Protein AF-A0A3M1ZKM9-F1 (afdb_monomer_lite)

Sequence (216 aa):
MTTRWFYHHFEQQVVEPGYKTCAVCGLPTSQAVELKKILRKTFTDHEALRAPGSMHACPACEWYMGRQDLRRSGWWLTASEAREVSKAEWWPLLRQHILEPPVEDGYYLIKPLGLVGKHLALHAPLNMAGNPVRRVRFDVHTLDLDHRFLDLVMAAHRLREYHSWHEIQSGNYNPALVARWDDLGEFHALVTLVQPYLFTPFMTLAEFIWSKNHAT

Foldseek 3Di:
DQLQLQCCLVVVDHFDADDAAAQAPRGGGPDWDFPPVLDDPPQDPLVNGPHSPGRTHTPSLSVLSVCVVPQQAKWKDFSVDTDGADLQRPVVVLVCCLVPNAQTKIATFAEDPPDDNTRRRRSWDIDHGPDNFHFYRYPPDTDTDHVLLVLQLVLLVVVVVQAPLVCLLVVPGDVVSCVVDPDNVSVVVSSVSSVVCRPHVSSVVSCSSPPDDPPD

Radius of gyration: 20.16 Å; chains: 1; bounding box: 47×37×58 Å

Secondary structure (DSSP, 8-state):
-HHHHHHHHHH-------SEE-TTT--EESS-EEHHHHS-TT---GGG-SSTT--EE-HHHHHHHH-HHHHHS-EEEESS-EEE--GGGHHHHHHHHHHS--SS-EEEEE--TT----S-TT-SPPBPTT-S-EEEEETTEEEEE-HHHHHHHHHHHHHHTTS-HHHHHHT---HHHHTT-S-HHHHHHHHHHHGGGTTSHHHHHHHHHHS-----

Structure (mmCIF, N/CA/C/O backbone):
data_AF-A0A3M1ZKM9-F1
#
_entry.id   AF-A0A3M1ZKM9-F1
#
loop_
_atom_site.group_PDB
_atom_site.id
_atom_site.type_symbol
_atom_site.label_atom_id
_atom_site.label_alt_id
_atom_site.label_comp_id
_atom_site.label_asym_id
_atom_site.label_entity_id
_atom_site.label_seq_id
_atom_site.pdbx_PDB_ins_code
_atom_site.Cartn_x
_atom_site.Cartn_y
_atom_site.Cartn_z
_atom_site.occupancy
_atom_site.B_iso_or_equiv
_atom_site.auth_seq_id
_atom_site.auth_comp_id
_atom_site.auth_asym_id
_atom_site.auth_atom_id
_atom_site.pdbx_PDB_model_num
ATOM 1 N N . MET A 1 1 ? -11.628 -5.118 12.796 1.00 70.25 1 MET A N 1
ATOM 2 C CA . MET A 1 1 ? -10.647 -6.053 13.383 1.00 70.25 1 MET A CA 1
ATOM 3 C C . MET A 1 1 ? -9.330 -5.330 13.625 1.00 70.25 1 MET A C 1
ATOM 5 O O . MET A 1 1 ? -9.028 -5.079 14.779 1.00 70.25 1 MET A O 1
ATOM 9 N N . THR A 1 2 ? -8.671 -4.833 12.574 1.00 85.00 2 THR A N 1
ATOM 10 C CA . THR A 1 2 ? -7.418 -4.052 12.622 1.00 85.00 2 THR A CA 1
ATOM 11 C C . THR A 1 2 ? -7.413 -2.924 13.662 1.00 85.00 2 THR A C 1
ATOM 13 O O . THR A 1 2 ? -6.550 -2.887 14.527 1.00 85.00 2 THR A O 1
ATOM 16 N N . THR A 1 3 ? -8.427 -2.051 13.675 1.00 86.94 3 THR A N 1
ATOM 17 C CA . THR A 1 3 ? -8.498 -0.947 14.653 1.00 86.94 3 THR A CA 1
ATOM 18 C C . THR A 1 3 ? -8.598 -1.416 16.108 1.00 86.94 3 THR A C 1
ATOM 20 O O . THR A 1 3 ? -8.020 -0.793 16.987 1.00 86.94 3 THR A O 1
ATOM 23 N N . ARG A 1 4 ? -9.325 -2.513 16.375 1.00 89.56 4 ARG A N 1
ATOM 24 C CA . ARG A 1 4 ? -9.442 -3.075 17.733 1.00 89.56 4 ARG A CA 1
ATOM 25 C C . ARG A 1 4 ? -8.145 -3.736 18.180 1.00 89.56 4 ARG A C 1
ATOM 27 O O . ARG A 1 4 ? -7.816 -3.651 19.352 1.00 89.56 4 ARG A O 1
ATOM 34 N N . TRP A 1 5 ? -7.427 -4.352 17.247 1.00 90.50 5 TRP A N 1
ATOM 35 C CA . TRP A 1 5 ? -6.117 -4.931 17.507 1.00 90.50 5 TRP A CA 1
ATOM 36 C C . TRP A 1 5 ? -5.114 -3.851 17.923 1.00 90.50 5 TRP A C 1
ATOM 38 O O . TRP A 1 5 ? -4.533 -3.939 18.996 1.00 90.50 5 TRP A O 1
ATOM 48 N N . PHE A 1 6 ? -5.012 -2.759 17.159 1.00 88.00 6 PHE A N 1
ATOM 49 C CA . PHE A 1 6 ? -4.142 -1.641 17.538 1.00 88.00 6 PHE A CA 1
ATOM 50 C C . PHE A 1 6 ? -4.553 -0.976 18.844 1.00 88.00 6 PHE A C 1
ATOM 52 O O . PHE A 1 6 ? -3.699 -0.672 19.665 1.00 88.00 6 PHE A O 1
ATOM 59 N N . TYR A 1 7 ? -5.851 -0.784 19.064 1.00 90.62 7 TYR A N 1
ATOM 60 C CA . TYR A 1 7 ? -6.340 -0.259 20.334 1.00 90.62 7 TYR A CA 1
ATOM 61 C C . TYR A 1 7 ? -5.930 -1.145 21.517 1.00 90.62 7 TYR A C 1
ATOM 63 O O . TYR A 1 7 ? -5.471 -0.635 22.531 1.00 90.62 7 TYR A O 1
ATOM 71 N N . HIS A 1 8 ? -6.013 -2.468 21.369 1.00 91.06 8 HIS A N 1
ATOM 72 C CA . HIS A 1 8 ? -5.532 -3.390 22.391 1.00 91.06 8 HIS A CA 1
ATOM 73 C C . HIS A 1 8 ? -4.032 -3.249 22.650 1.00 91.06 8 HIS A C 1
ATOM 75 O O . HIS A 1 8 ? -3.631 -3.133 23.803 1.00 91.06 8 HIS A O 1
ATOM 81 N N . HIS A 1 9 ? -3.209 -3.204 21.604 1.00 88.88 9 HIS A N 1
ATOM 82 C CA . HIS A 1 9 ? -1.757 -3.154 21.775 1.00 88.88 9 HIS A CA 1
ATOM 83 C C . HIS A 1 9 ? -1.233 -1.790 22.249 1.00 88.88 9 HIS A C 1
ATOM 85 O O . HIS A 1 9 ? -0.304 -1.754 23.051 1.00 88.88 9 HIS A O 1
ATOM 91 N N . PHE A 1 10 ? -1.844 -0.679 21.829 1.00 87.31 10 PHE A N 1
ATOM 92 C CA . PHE A 1 10 ? -1.396 0.664 22.218 1.00 87.31 10 PHE A CA 1
ATOM 93 C C . PHE A 1 10 ? -2.039 1.194 23.502 1.00 87.31 10 PHE A C 1
ATOM 95 O O . PHE A 1 10 ? -1.392 1.949 24.219 1.00 87.31 10 PHE A O 1
ATOM 102 N N . GLU A 1 11 ? -3.283 0.813 23.807 1.00 90.38 11 GLU A N 1
ATOM 103 C CA . GLU A 1 11 ? -4.014 1.322 24.981 1.00 90.38 11 GLU A CA 1
ATOM 104 C C . GLU A 1 11 ? -4.219 0.259 26.068 1.00 90.38 11 GLU A C 1
ATOM 106 O O . GLU A 1 11 ? -4.788 0.564 27.115 1.00 90.38 11 GLU A O 1
ATOM 111 N N . GLN A 1 12 ? -3.800 -0.992 25.828 1.00 90.00 12 GLN A N 1
ATOM 112 C CA . GLN A 1 12 ? -4.012 -2.136 26.730 1.00 90.00 12 GLN A CA 1
ATOM 113 C C . GLN A 1 12 ? -5.493 -2.364 27.082 1.00 90.00 12 GLN A C 1
ATOM 115 O O . GLN A 1 12 ? -5.833 -2.869 28.150 1.00 90.00 12 GLN A O 1
ATOM 120 N N . GLN A 1 13 ? -6.395 -1.999 26.166 1.00 91.38 13 GLN A N 1
ATOM 121 C CA . GLN A 1 13 ? -7.843 -2.046 26.365 1.00 91.38 13 GLN A CA 1
ATOM 122 C C . GLN A 1 13 ? -8.528 -2.966 25.356 1.00 91.38 13 GLN A C 1
ATOM 124 O O . GLN A 1 13 ? -8.141 -3.063 24.193 1.00 91.38 13 GLN A O 1
ATOM 129 N N . VAL A 1 14 ? -9.594 -3.633 25.791 1.00 92.06 14 VAL A N 1
ATOM 130 C CA . VAL A 1 14 ? -10.389 -4.530 24.946 1.00 92.06 14 VAL A CA 1
ATOM 131 C C . VAL A 1 14 ? -11.771 -3.928 24.734 1.00 92.06 14 VAL A C 1
ATOM 133 O O . VAL A 1 14 ? -12.398 -3.402 25.650 1.00 92.06 14 VAL A O 1
ATOM 136 N N . VAL A 1 15 ? -12.255 -3.989 23.492 1.00 92.94 15 VAL A N 1
ATOM 137 C CA . VAL A 1 15 ? -13.640 -3.628 23.185 1.00 92.94 15 VAL A CA 1
ATOM 138 C C . VAL A 1 15 ? -14.510 -4.863 23.354 1.00 92.94 15 VAL A C 1
ATOM 140 O O . VAL A 1 15 ? -14.603 -5.686 22.437 1.00 92.94 15 VAL A O 1
ATOM 143 N N . GLU A 1 16 ? -15.167 -4.948 24.505 1.00 92.81 16 GLU A N 1
ATOM 144 C CA . GLU A 1 16 ? -16.096 -6.030 24.813 1.00 92.81 16 GLU A CA 1
ATOM 145 C C . GLU A 1 16 ? -17.292 -6.046 23.842 1.00 92.81 16 GLU A C 1
ATOM 147 O O . GLU A 1 16 ? -17.832 -4.985 23.489 1.00 92.81 16 GLU A O 1
ATOM 152 N N . PRO A 1 17 ? -17.733 -7.231 23.386 1.00 92.56 17 PRO A N 1
ATOM 153 C CA . PRO A 1 17 ? -18.923 -7.354 22.559 1.00 92.56 17 PRO A CA 1
ATOM 154 C C . PRO A 1 17 ? -20.177 -6.944 23.345 1.00 92.56 17 PRO A C 1
ATOM 156 O O . PRO A 1 17 ? -20.257 -7.075 24.562 1.00 92.56 17 PRO A O 1
ATOM 159 N N . GLY A 1 18 ? -21.184 -6.438 22.641 1.00 92.44 18 GLY A N 1
ATOM 160 C CA . GLY A 1 18 ? -22.457 -6.040 23.238 1.00 92.44 18 GLY A CA 1
ATOM 161 C C . GLY A 1 18 ? -23.530 -5.826 22.179 1.00 92.44 18 GLY A C 1
ATOM 162 O O . GLY A 1 18 ? -23.312 -6.116 21.008 1.00 92.44 18 GLY A O 1
ATOM 163 N N . TYR A 1 19 ? -24.689 -5.307 22.580 1.00 93.75 19 TYR A N 1
ATOM 164 C CA . TYR A 1 19 ? -25.870 -5.225 21.708 1.00 93.75 19 TYR A CA 1
ATOM 165 C C . TYR A 1 19 ? -25.803 -4.134 20.628 1.00 93.75 19 TYR A C 1
ATOM 167 O O . TYR A 1 19 ? -26.592 -4.147 19.686 1.00 93.75 19 TYR A O 1
ATOM 175 N N . LYS A 1 20 ? -24.888 -3.164 20.748 1.00 94.75 20 LYS A N 1
ATOM 176 C CA . LYS A 1 20 ? -24.730 -2.089 19.758 1.00 94.75 20 LYS A CA 1
ATOM 177 C C . LYS A 1 20 ? -23.733 -2.513 18.686 1.00 94.75 20 LYS A C 1
ATOM 179 O O . LYS A 1 20 ? -22.755 -3.187 18.982 1.00 94.75 20 LYS A O 1
ATOM 184 N N . THR A 1 21 ? -23.922 -2.050 17.454 1.00 95.44 21 THR A N 1
ATOM 185 C CA . THR A 1 21 ? -22.978 -2.296 16.349 1.00 95.44 21 THR A CA 1
ATOM 186 C C . THR A 1 21 ? -22.159 -1.041 16.071 1.00 95.44 21 THR A C 1
ATOM 188 O O . THR A 1 21 ? -22.720 0.045 15.977 1.00 95.44 21 THR A O 1
ATOM 191 N N . CYS A 1 22 ? -20.839 -1.147 15.928 1.00 93.50 22 CYS A N 1
ATOM 192 C CA . CYS A 1 22 ? -20.008 -0.013 15.519 1.00 93.50 22 CYS A CA 1
ATOM 193 C C . CYS A 1 22 ? -20.189 0.285 14.021 1.00 93.50 22 CYS A C 1
ATOM 195 O O . CYS A 1 22 ? -19.930 -0.587 13.199 1.00 93.50 22 CYS A O 1
ATOM 197 N N . ALA A 1 23 ? -20.543 1.516 13.656 1.00 91.81 23 ALA A N 1
ATOM 198 C CA . ALA A 1 23 ? -20.722 1.942 12.268 1.00 91.81 23 ALA A CA 1
ATOM 199 C C . ALA A 1 23 ? -19.434 1.838 11.439 1.00 91.81 23 ALA A C 1
ATOM 201 O O . ALA A 1 23 ? -19.465 1.470 10.268 1.00 91.81 23 ALA A O 1
ATOM 202 N N . VAL A 1 24 ? -18.286 2.122 12.063 1.00 88.75 24 VAL A N 1
ATOM 203 C CA . VAL A 1 24 ? -16.978 2.146 11.397 1.00 88.75 24 VAL A CA 1
ATOM 204 C C . VAL A 1 24 ? -16.466 0.732 11.125 1.00 88.75 24 VAL A C 1
ATOM 206 O O . VAL A 1 24 ? -16.246 0.358 9.977 1.00 88.75 24 VAL A O 1
ATOM 209 N N . CYS A 1 25 ? -16.285 -0.081 12.171 1.00 89.50 25 CYS A N 1
ATOM 210 C CA . CYS A 1 25 ? -15.697 -1.415 12.020 1.00 89.50 25 CYS A CA 1
ATOM 211 C C . CYS A 1 25 ? -16.717 -2.547 11.839 1.00 89.50 25 CYS A C 1
ATOM 213 O O . CYS A 1 25 ? -16.299 -3.675 11.578 1.00 89.50 25 CYS A O 1
ATOM 215 N N . GLY A 1 26 ? -18.017 -2.271 11.975 1.00 91.31 26 GLY A N 1
ATOM 216 C CA . GLY A 1 26 ? -19.102 -3.243 11.809 1.00 91.31 26 GLY A CA 1
ATOM 217 C C . GLY A 1 26 ? -19.239 -4.252 12.951 1.00 91.31 26 GLY A C 1
ATOM 218 O O . GLY A 1 26 ? -20.078 -5.139 12.877 1.00 91.31 26 GLY A O 1
ATOM 219 N N . LEU A 1 27 ? -18.414 -4.156 14.000 1.00 93.50 27 LEU A N 1
ATOM 220 C CA . LEU A 1 27 ? -18.370 -5.154 15.071 1.00 93.50 27 LEU A CA 1
ATOM 221 C C . LEU A 1 27 ? -19.277 -4.785 16.262 1.00 93.50 27 LEU A C 1
ATOM 223 O O . LEU A 1 27 ? -19.365 -3.596 16.602 1.00 93.50 27 LEU A O 1
ATOM 227 N N . PRO A 1 28 ? -19.869 -5.782 16.952 1.00 95.25 28 PRO A N 1
ATOM 228 C CA . PRO A 1 28 ? -20.635 -5.581 18.184 1.00 95.25 28 PRO A CA 1
ATOM 229 C C . PRO A 1 28 ? -19.798 -4.945 19.299 1.00 95.25 28 PRO A C 1
ATOM 231 O O . PRO A 1 28 ? -18.599 -5.215 19.413 1.00 95.25 28 PRO A O 1
ATOM 234 N N . THR A 1 29 ? -20.405 -4.091 20.118 1.00 95.12 29 THR A N 1
ATOM 235 C CA . THR A 1 29 ? -19.730 -3.331 21.178 1.00 95.12 29 THR A CA 1
ATOM 236 C C . THR A 1 29 ? -20.668 -3.074 22.359 1.00 95.12 29 THR A C 1
ATOM 238 O O . THR A 1 29 ? -21.835 -2.720 22.172 1.00 95.12 29 THR A O 1
ATOM 241 N N . SER A 1 30 ? -20.169 -3.255 23.581 1.00 93.25 30 SER A N 1
ATOM 242 C CA . SER A 1 30 ? -20.892 -2.934 24.821 1.00 93.25 30 SER A CA 1
ATOM 243 C C . SER A 1 30 ? -20.818 -1.443 25.151 1.00 93.25 30 SER A C 1
ATOM 245 O O . SER A 1 30 ? -21.797 -0.844 25.595 1.00 93.25 30 SER A O 1
ATOM 247 N N . GLN A 1 31 ? -19.680 -0.822 24.846 1.00 88.44 31 GLN A N 1
ATOM 248 C CA . GLN A 1 31 ? -19.440 0.607 25.001 1.00 88.44 31 GLN A CA 1
ATOM 249 C C . GLN A 1 31 ? -19.551 1.287 23.641 1.00 88.44 31 GLN A C 1
ATOM 251 O O . GLN A 1 31 ? -19.016 0.802 22.642 1.00 88.44 31 GLN A O 1
ATOM 256 N N . ALA A 1 32 ? -20.284 2.392 23.577 1.00 89.19 32 ALA A N 1
ATOM 257 C CA . ALA A 1 32 ? -20.495 3.098 22.329 1.00 89.19 32 ALA A CA 1
ATOM 258 C C . ALA A 1 32 ? -20.630 4.594 22.552 1.00 89.19 32 ALA A C 1
ATOM 260 O O . ALA A 1 32 ? -21.394 5.037 23.410 1.00 89.19 32 ALA A O 1
ATOM 261 N N . VAL A 1 33 ? -19.968 5.342 21.686 1.00 92.44 33 VAL A N 1
ATOM 262 C CA . VAL A 1 33 ? -20.128 6.783 21.543 1.00 92.44 33 VAL A CA 1
ATOM 263 C C . VAL A 1 33 ? -20.970 7.090 20.310 1.00 92.44 33 VAL A C 1
ATOM 265 O O . VAL A 1 33 ? -21.004 6.322 19.345 1.00 92.44 33 VAL A O 1
ATOM 268 N N . GLU A 1 34 ? -21.703 8.200 20.354 1.00 91.94 34 GLU A N 1
ATOM 269 C CA . GLU A 1 34 ? -22.540 8.623 19.231 1.00 91.94 34 GLU A CA 1
ATOM 270 C C . GLU A 1 34 ? -21.672 8.966 18.015 1.00 91.94 34 GLU A C 1
ATOM 272 O O . GLU A 1 34 ? -20.742 9.769 18.107 1.00 91.94 34 GLU A O 1
ATOM 277 N N . LEU A 1 35 ? -22.022 8.423 16.848 1.00 87.69 35 LEU A N 1
ATOM 278 C CA . LEU A 1 35 ? -21.232 8.564 15.624 1.00 87.69 35 LEU A CA 1
ATOM 279 C C . LEU A 1 35 ? -21.013 10.033 15.226 1.00 87.69 35 LEU A C 1
ATOM 281 O O . LEU A 1 35 ? -19.913 10.402 14.816 1.00 87.69 35 LEU A O 1
ATOM 285 N N . LYS A 1 36 ? -22.022 10.892 15.433 1.00 86.19 36 LYS A N 1
ATOM 286 C CA . LYS A 1 36 ? -21.962 12.343 15.165 1.00 86.19 36 LYS A CA 1
ATOM 287 C C . LYS A 1 36 ? -20.900 13.095 15.982 1.00 86.19 36 LYS A C 1
ATOM 289 O O . LYS A 1 36 ? -20.551 14.214 15.623 1.00 86.19 36 LYS A O 1
ATOM 294 N N . LYS A 1 37 ? -20.421 12.520 17.094 1.00 85.88 37 LYS A N 1
ATOM 295 C CA . LYS A 1 37 ? -19.346 13.104 17.917 1.00 85.88 37 LYS A CA 1
ATOM 296 C C . LYS A 1 37 ? -17.956 12.777 17.368 1.00 85.88 37 LYS A C 1
ATOM 298 O O . LYS A 1 37 ? -17.003 13.483 17.674 1.00 85.88 37 LYS A O 1
ATOM 303 N N . ILE A 1 38 ? -17.852 11.731 16.551 1.00 84.62 38 ILE A N 1
ATOM 304 C CA . ILE A 1 38 ? -16.587 11.203 16.032 1.00 84.62 38 ILE A CA 1
ATOM 305 C C . ILE A 1 38 ? -16.382 11.621 14.578 1.00 84.62 38 ILE A C 1
ATOM 307 O O . ILE A 1 38 ? -15.303 12.081 14.197 1.00 84.62 38 ILE A O 1
ATOM 311 N N . LEU A 1 39 ? -17.419 11.459 13.752 1.00 82.12 39 LEU A N 1
ATOM 312 C CA . LEU A 1 39 ? -17.390 11.877 12.358 1.00 82.12 39 LEU A CA 1
ATOM 313 C C . LEU A 1 39 ? -17.689 13.372 12.291 1.00 82.12 39 LEU A C 1
ATOM 315 O O . LEU A 1 39 ? -18.775 13.827 12.649 1.00 82.12 39 LEU A O 1
ATOM 319 N N . ARG A 1 40 ? -16.708 14.151 11.829 1.00 75.00 40 ARG A N 1
ATOM 320 C CA . ARG A 1 40 ? -16.903 15.580 11.560 1.00 75.00 40 ARG A CA 1
ATOM 321 C C . ARG A 1 40 ? -17.914 15.756 10.429 1.00 75.00 40 ARG A C 1
ATOM 323 O O . ARG A 1 40 ? -18.012 14.908 9.553 1.00 75.00 40 ARG A O 1
ATOM 330 N N . LYS A 1 41 ? -18.580 16.912 10.378 1.00 71.31 41 LYS A N 1
ATOM 331 C CA . LYS A 1 41 ? -19.509 17.267 9.284 1.00 71.31 41 LYS A CA 1
ATOM 332 C C . LYS A 1 41 ? -18.872 17.232 7.886 1.00 71.31 41 LYS A C 1
ATOM 334 O O . LYS A 1 41 ? -19.583 17.135 6.902 1.00 71.31 41 LYS A O 1
ATOM 339 N N . THR A 1 42 ? -17.546 17.334 7.809 1.00 68.25 42 THR A N 1
ATOM 340 C CA . THR A 1 42 ? -16.762 17.273 6.568 1.00 68.25 42 THR A CA 1
ATOM 341 C C . THR A 1 42 ? -16.367 15.850 6.171 1.00 68.25 42 THR A C 1
ATOM 343 O O . THR A 1 42 ? -15.613 15.679 5.222 1.00 68.25 42 THR A O 1
ATOM 346 N N . PHE A 1 43 ? -16.783 14.835 6.932 1.00 74.31 43 PHE A N 1
ATOM 347 C CA . PHE A 1 43 ? -16.560 13.443 6.575 1.00 74.31 43 PHE A CA 1
ATOM 348 C C . PHE A 1 43 ? -17.421 13.113 5.355 1.00 74.31 43 PHE A C 1
ATOM 350 O O . PHE A 1 43 ? -18.638 13.232 5.420 1.00 74.31 43 PHE A O 1
ATOM 357 N N . THR A 1 44 ? -16.792 12.729 4.249 1.00 68.31 44 THR A N 1
ATOM 358 C CA . THR A 1 44 ? -17.483 12.449 2.979 1.00 68.31 44 THR A CA 1
ATOM 359 C C . THR A 1 44 ? -17.490 10.968 2.610 1.00 68.31 44 THR A C 1
ATOM 361 O O . THR A 1 44 ? -18.267 10.555 1.758 1.00 68.31 44 THR A O 1
ATOM 364 N N . ASP A 1 45 ? -16.673 10.151 3.275 1.00 75.19 45 ASP A N 1
ATOM 365 C CA . ASP A 1 45 ? -16.459 8.737 2.943 1.00 75.19 45 ASP A CA 1
ATOM 366 C C . ASP A 1 45 ? -17.441 7.810 3.688 1.00 75.19 45 ASP A C 1
ATOM 368 O O . ASP A 1 45 ? -17.063 6.914 4.445 1.00 75.19 45 ASP A O 1
ATOM 372 N N . HIS A 1 46 ? -18.740 8.087 3.549 1.00 77.44 46 HIS A N 1
ATOM 373 C CA . HIS A 1 46 ? -19.801 7.320 4.215 1.00 77.44 46 HIS A CA 1
ATOM 374 C C . HIS A 1 46 ? -19.920 5.886 3.701 1.00 77.44 46 HIS A C 1
ATOM 376 O O . HIS A 1 46 ? -20.302 5.004 4.470 1.00 77.44 46 HIS A O 1
ATOM 382 N N . GLU A 1 47 ? -19.542 5.641 2.448 1.00 75.50 47 GLU A N 1
ATOM 383 C CA . GLU A 1 47 ? -19.560 4.311 1.834 1.00 75.50 47 GLU A CA 1
ATOM 384 C C . GLU A 1 47 ? -18.518 3.367 2.441 1.00 75.50 47 GLU A C 1
ATOM 386 O O . GLU A 1 47 ? -18.722 2.155 2.474 1.00 75.50 47 GLU A O 1
ATOM 391 N N . ALA A 1 48 ? -17.431 3.901 2.999 1.00 76.56 48 ALA A N 1
ATOM 392 C CA . ALA A 1 48 ? -16.439 3.087 3.683 1.00 76.56 48 ALA A CA 1
ATOM 393 C C . ALA A 1 48 ? -16.902 2.584 5.065 1.00 76.56 48 ALA A C 1
ATOM 395 O O . ALA A 1 48 ? -16.245 1.717 5.641 1.00 76.56 48 ALA A O 1
ATOM 396 N N . LEU A 1 49 ? -18.021 3.067 5.622 1.00 85.62 49 LEU A N 1
ATOM 397 C CA . LEU A 1 49 ? -18.553 2.552 6.888 1.00 85.62 49 LEU A CA 1
ATOM 398 C C . LEU A 1 49 ? -19.053 1.109 6.725 1.00 85.62 49 LEU A C 1
ATOM 400 O O . LEU A 1 49 ? -19.863 0.810 5.855 1.00 85.62 49 LEU A O 1
ATOM 404 N N . ARG A 1 50 ? -18.625 0.201 7.611 1.00 88.50 50 ARG A N 1
ATOM 405 C CA . ARG A 1 50 ? -19.030 -1.219 7.550 1.00 88.50 50 ARG A CA 1
ATOM 406 C C . ARG A 1 50 ? -20.458 -1.484 8.032 1.00 88.50 50 ARG A C 1
ATOM 408 O O . ARG A 1 50 ? -21.008 -2.537 7.731 1.00 88.50 50 ARG A O 1
ATOM 415 N N . ALA A 1 51 ? -21.043 -0.571 8.802 1.00 90.75 51 ALA A N 1
ATOM 416 C CA . ALA A 1 51 ? -22.436 -0.639 9.240 1.00 90.75 51 ALA A CA 1
ATOM 417 C C . ALA A 1 51 ? -23.071 0.763 9.179 1.00 90.75 51 ALA A C 1
ATOM 419 O O . ALA A 1 51 ? -23.294 1.383 10.222 1.00 90.75 51 ALA A O 1
ATOM 420 N N . PRO A 1 52 ? -23.353 1.288 7.971 1.00 87.56 52 PRO A N 1
ATOM 421 C CA . PRO A 1 52 ? -23.748 2.685 7.771 1.00 87.56 52 PRO A CA 1
ATOM 422 C C . PRO A 1 52 ? -25.074 3.060 8.453 1.00 87.56 52 PRO A C 1
ATOM 424 O O . PRO A 1 52 ? -25.276 4.221 8.789 1.00 87.56 52 PRO A O 1
ATOM 427 N N . GLY A 1 53 ? -25.956 2.089 8.720 1.00 89.25 53 GLY A N 1
ATOM 428 C CA . GLY A 1 53 ? -27.200 2.308 9.470 1.00 89.25 53 GLY A CA 1
ATOM 429 C C . GLY A 1 53 ? -27.025 2.441 10.989 1.00 89.25 53 GLY A C 1
ATOM 430 O O . GLY A 1 53 ? -27.990 2.735 11.691 1.00 89.25 53 GLY A O 1
ATOM 431 N N . SER A 1 54 ? -25.825 2.208 11.530 1.00 92.69 54 SER A N 1
ATOM 432 C CA . SER A 1 54 ? -25.579 2.368 12.962 1.00 92.69 54 SER A CA 1
ATOM 433 C C . SER A 1 54 ? -25.252 3.815 13.332 1.00 92.69 54 SER A C 1
ATOM 435 O O . SER A 1 54 ? -24.430 4.470 12.700 1.00 92.69 54 SER A O 1
ATOM 437 N N . MET A 1 55 ? -25.819 4.281 14.446 1.00 93.31 55 MET A N 1
ATOM 438 C CA . MET A 1 55 ? -25.563 5.610 15.020 1.00 93.31 55 MET A CA 1
ATOM 439 C C . MET A 1 55 ? -24.425 5.625 16.053 1.00 93.31 55 MET A C 1
ATOM 441 O O . MET A 1 55 ? -24.234 6.615 16.762 1.00 93.31 55 MET A O 1
ATOM 445 N N . HIS A 1 56 ? -23.673 4.531 16.166 1.00 94.31 56 HIS A N 1
ATOM 446 C CA . HIS A 1 56 ? -22.703 4.303 17.233 1.00 94.31 56 HIS A CA 1
ATOM 447 C C . HIS A 1 56 ? -21.321 3.963 16.678 1.00 94.31 56 HIS A C 1
ATOM 449 O O . HIS A 1 56 ? -21.220 3.288 15.658 1.00 94.31 56 HIS A O 1
ATOM 455 N N . ALA A 1 57 ? -20.253 4.318 17.389 1.00 92.69 57 ALA A N 1
ATOM 456 C CA . ALA A 1 57 ? -18.942 3.705 17.183 1.00 92.69 57 ALA A CA 1
ATOM 457 C C . ALA A 1 57 ? -18.373 3.156 18.494 1.00 92.69 57 ALA A C 1
ATOM 459 O O . ALA A 1 57 ? -18.705 3.629 19.578 1.00 92.69 57 ALA A O 1
ATOM 460 N N . CYS A 1 58 ? -17.526 2.135 18.384 1.00 94.56 58 CYS A N 1
ATOM 461 C CA . CYS A 1 58 ? -16.843 1.547 19.532 1.00 94.56 58 CYS A CA 1
ATOM 462 C C . CYS A 1 58 ? -15.606 2.368 19.952 1.00 94.56 58 CYS A C 1
ATOM 464 O O . CYS A 1 58 ? -15.028 3.027 19.079 1.00 94.56 58 CYS A O 1
ATOM 466 N N . PRO A 1 59 ? -15.119 2.227 21.202 1.00 94.44 59 PRO A N 1
ATOM 467 C CA . PRO A 1 59 ? -13.962 2.966 21.724 1.00 94.44 59 PRO A CA 1
ATOM 468 C C . PRO A 1 59 ? -12.709 2.881 20.843 1.00 94.44 59 PRO A C 1
ATOM 470 O O . PRO A 1 59 ? -12.088 3.893 20.547 1.00 94.44 59 PRO A O 1
ATOM 473 N N . ALA A 1 60 ? -12.396 1.704 20.290 1.00 92.38 60 ALA A N 1
ATOM 474 C CA . ALA A 1 60 ? -11.253 1.561 19.382 1.00 92.38 60 ALA A CA 1
ATOM 475 C C . ALA A 1 60 ? -11.360 2.439 18.119 1.00 92.38 60 ALA A C 1
ATOM 477 O O . ALA A 1 60 ? -10.377 3.010 17.651 1.00 92.38 60 ALA A O 1
ATOM 478 N N . CYS A 1 61 ? -12.561 2.548 17.544 1.00 89.94 61 CYS A N 1
ATOM 479 C CA . CYS A 1 61 ? -12.784 3.381 16.363 1.00 89.94 61 CYS A CA 1
ATOM 480 C C . CYS A 1 61 ? -12.817 4.867 16.720 1.00 89.94 61 CYS A C 1
ATOM 482 O O . CYS A 1 61 ? -12.361 5.675 15.920 1.00 89.94 61 CYS A O 1
ATOM 484 N N . GLU A 1 62 ? -13.311 5.223 17.904 1.00 90.88 62 GLU A N 1
ATOM 485 C CA . GLU A 1 62 ? -13.201 6.581 18.438 1.00 90.88 62 GLU A CA 1
ATOM 486 C C . GLU A 1 62 ? -11.737 6.993 18.623 1.00 90.88 62 GLU A C 1
ATOM 488 O O . GLU A 1 62 ? -11.323 8.008 18.066 1.00 90.88 62 GLU A O 1
ATOM 493 N N . TRP A 1 63 ? -10.944 6.169 19.317 1.00 89.38 63 TRP A N 1
ATOM 494 C CA . TRP A 1 63 ? -9.509 6.368 19.524 1.00 89.38 63 TRP A CA 1
ATOM 495 C C . TRP A 1 63 ? -8.793 6.628 18.199 1.00 89.38 63 TRP A C 1
ATOM 497 O O . TRP A 1 63 ? -8.152 7.663 18.015 1.00 89.38 63 TRP A O 1
ATOM 507 N N . TYR A 1 64 ? -9.000 5.748 17.219 1.00 86.12 64 TYR A N 1
ATOM 508 C CA . TYR A 1 64 ? -8.397 5.888 15.899 1.00 86.12 64 TYR A CA 1
ATOM 509 C C . TYR A 1 64 ? -8.821 7.184 15.187 1.00 86.12 64 TYR A C 1
ATOM 511 O O . TYR A 1 64 ? -7.995 7.897 14.615 1.00 86.12 64 TYR A O 1
ATOM 519 N N . MET A 1 65 ? -10.104 7.537 15.264 1.00 82.75 65 MET A N 1
ATOM 520 C CA . MET A 1 65 ? -10.628 8.780 14.696 1.00 82.75 65 MET A CA 1
ATOM 521 C C . MET A 1 65 ? -10.181 10.033 15.462 1.00 82.75 65 MET A C 1
ATOM 523 O O . MET A 1 65 ? -10.292 11.141 14.927 1.00 82.75 65 MET A O 1
ATOM 527 N N . GLY A 1 66 ? -9.633 9.882 16.668 1.00 82.06 66 GLY A N 1
ATOM 528 C CA . GLY A 1 66 ? -8.918 10.915 17.416 1.00 82.06 66 GLY A CA 1
ATOM 529 C C . GLY A 1 66 ? -7.475 11.114 16.937 1.00 82.06 66 GLY A C 1
ATOM 530 O O . GLY A 1 66 ? -7.027 12.257 16.824 1.00 82.06 66 GLY A O 1
ATOM 531 N N . ARG A 1 67 ? -6.779 10.042 16.536 1.00 80.44 67 ARG A N 1
ATOM 532 C CA . ARG A 1 67 ? -5.361 10.039 16.114 1.00 80.44 67 ARG A CA 1
ATOM 533 C C . ARG A 1 67 ? -5.132 10.759 14.780 1.00 80.44 67 ARG A C 1
ATOM 535 O O . ARG A 1 67 ? -5.279 10.207 13.690 1.00 80.44 67 ARG A O 1
ATOM 542 N N . GLN A 1 68 ? -4.885 12.070 14.833 1.00 75.19 68 GLN A N 1
ATOM 543 C CA . GLN A 1 68 ? -4.607 12.885 13.637 1.00 75.19 68 GLN A CA 1
ATOM 544 C C . GLN A 1 68 ? -3.244 12.575 13.010 1.00 75.19 68 GLN A C 1
ATOM 546 O O . GLN A 1 68 ? -3.116 12.658 11.792 1.00 75.19 68 GLN A O 1
ATOM 551 N N . ASP A 1 69 ? -2.274 12.189 13.828 1.00 75.44 69 ASP A N 1
ATOM 552 C CA . ASP A 1 69 ? -0.947 11.693 13.458 1.00 75.44 69 ASP A CA 1
ATOM 553 C C . ASP A 1 69 ? -1.037 10.489 12.505 1.00 75.44 69 ASP A C 1
ATOM 555 O O . ASP A 1 69 ? -0.589 10.565 11.357 1.00 75.44 69 ASP A O 1
ATOM 559 N N . LEU A 1 70 ? -1.766 9.438 12.903 1.00 72.94 70 LEU A N 1
ATOM 560 C CA . LEU A 1 70 ? -1.959 8.228 12.090 1.00 72.94 70 LEU A CA 1
ATOM 561 C C . LEU A 1 70 ? -2.676 8.503 10.762 1.00 72.94 70 LEU A C 1
ATOM 563 O O . LEU A 1 70 ? -2.575 7.740 9.806 1.00 72.94 70 LEU A O 1
ATOM 567 N N . ARG A 1 71 ? -3.420 9.609 10.689 1.00 70.06 71 ARG A N 1
ATOM 568 C CA . ARG A 1 71 ? -4.152 10.017 9.488 1.00 70.06 71 ARG A CA 1
ATOM 569 C C . ARG A 1 71 ? -3.344 10.906 8.563 1.00 70.06 71 ARG A C 1
ATOM 571 O O . ARG A 1 71 ? -3.808 11.137 7.448 1.00 70.06 71 ARG A O 1
ATOM 578 N N . ARG A 1 72 ? -2.214 11.474 8.989 1.00 69.94 72 ARG A N 1
ATOM 579 C CA . ARG A 1 72 ? -1.454 12.488 8.232 1.00 69.94 72 ARG A CA 1
ATOM 580 C C . ARG A 1 72 ? -0.219 11.936 7.532 1.00 69.94 72 ARG A C 1
ATOM 582 O O . ARG A 1 72 ? 0.096 12.464 6.468 1.00 69.94 72 ARG A O 1
ATOM 589 N N . SER A 1 73 ? 0.327 10.834 8.025 1.00 77.81 73 SER A N 1
ATOM 590 C CA . SER A 1 73 ? 1.548 10.221 7.499 1.00 77.81 73 SER A CA 1
ATOM 591 C C . SER A 1 73 ? 1.336 8.795 6.988 1.00 77.81 73 SER A C 1
ATOM 593 O O . SER A 1 73 ? 0.237 8.244 7.089 1.00 77.81 73 SER A O 1
ATOM 595 N N . GLY A 1 74 ? 2.378 8.227 6.381 1.00 87.06 74 GLY A N 1
ATOM 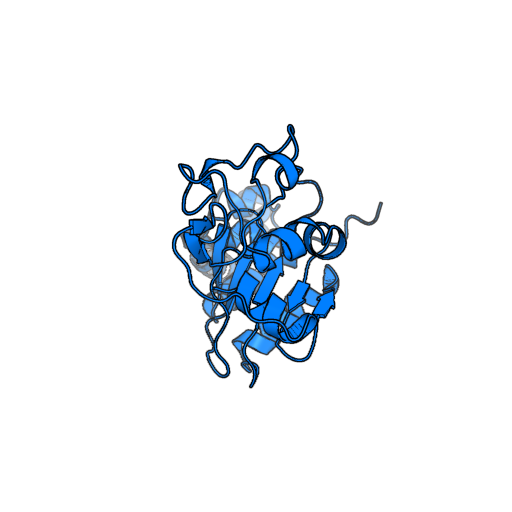596 C CA . GLY A 1 74 ? 2.455 6.804 6.075 1.00 87.06 74 GLY A CA 1
ATOM 597 C C . GLY A 1 74 ? 3.068 6.031 7.245 1.00 87.06 74 GLY A C 1
ATOM 598 O O . GLY A 1 74 ? 3.943 6.554 7.927 1.00 87.06 74 GLY A O 1
ATOM 599 N N . TRP A 1 75 ? 2.601 4.807 7.486 1.00 89.62 75 TRP A N 1
ATOM 600 C CA . TRP A 1 75 ? 2.947 4.037 8.679 1.00 89.62 75 TRP A CA 1
ATOM 601 C C . TRP A 1 75 ? 3.193 2.562 8.379 1.00 89.62 75 TRP A C 1
ATOM 603 O O . TRP A 1 75 ? 2.466 1.942 7.597 1.00 89.62 75 TRP A O 1
ATOM 613 N N . TRP A 1 76 ? 4.168 2.003 9.084 1.00 92.69 76 TRP A N 1
ATOM 614 C CA . TRP A 1 76 ? 4.264 0.585 9.391 1.00 92.69 76 TRP A CA 1
ATOM 615 C C . TRP A 1 76 ? 3.884 0.408 10.862 1.00 92.69 76 TRP A C 1
ATOM 617 O O . TRP A 1 76 ? 4.477 1.035 11.738 1.00 92.69 76 TRP A O 1
ATOM 627 N N . LEU A 1 77 ? 2.848 -0.383 11.125 1.00 91.06 77 LEU A N 1
ATOM 628 C CA . LEU A 1 77 ? 2.313 -0.576 12.470 1.00 91.06 77 LEU A CA 1
ATOM 629 C C . LEU A 1 77 ? 2.318 -2.061 12.826 1.00 91.06 77 LEU A C 1
ATOM 631 O O . LEU A 1 77 ? 1.814 -2.869 12.047 1.00 91.06 77 LEU A O 1
ATOM 635 N N . THR A 1 78 ? 2.800 -2.401 14.013 1.00 92.31 78 THR A N 1
ATOM 636 C CA . THR A 1 78 ? 2.813 -3.757 14.575 1.00 92.31 78 THR A CA 1
ATOM 637 C C . THR A 1 78 ? 2.307 -3.728 16.017 1.00 92.31 78 THR A C 1
ATOM 639 O O . THR A 1 78 ? 1.738 -2.729 16.464 1.00 92.31 78 THR A O 1
ATOM 642 N N . ALA A 1 79 ? 2.432 -4.844 16.737 1.00 87.00 79 ALA A N 1
ATOM 643 C CA . ALA A 1 79 ? 2.017 -4.931 18.135 1.00 87.00 79 ALA A CA 1
ATOM 644 C C . ALA A 1 79 ? 2.996 -4.179 19.041 1.00 87.00 79 ALA A C 1
ATOM 646 O O . ALA A 1 79 ? 2.617 -3.707 20.111 1.00 87.00 79 ALA A O 1
ATOM 647 N N . SER A 1 80 ? 4.256 -4.115 18.613 1.00 86.69 80 SER A N 1
ATOM 648 C CA . SER A 1 80 ? 5.383 -3.586 19.369 1.00 86.69 80 SER A CA 1
ATOM 649 C C . SER A 1 80 ? 5.792 -2.184 18.909 1.00 86.69 80 SER A C 1
ATOM 651 O O . SER A 1 80 ? 6.355 -1.426 19.697 1.00 86.69 80 SER A O 1
ATOM 653 N N . GLU A 1 81 ? 5.474 -1.810 17.666 1.00 86.56 81 GLU A N 1
ATOM 654 C CA . GLU A 1 81 ? 5.981 -0.591 17.044 1.00 86.56 81 GLU A CA 1
ATOM 655 C C . GLU A 1 81 ? 4.900 0.170 16.253 1.00 86.56 81 GLU A C 1
ATOM 657 O O . GLU A 1 81 ? 4.099 -0.402 15.514 1.00 86.56 81 GLU A O 1
ATOM 662 N N . ALA A 1 82 ? 4.911 1.501 16.361 1.00 88.25 82 ALA A N 1
ATOM 663 C CA . ALA A 1 82 ? 4.263 2.396 15.403 1.00 88.25 82 ALA A CA 1
ATOM 664 C C . ALA A 1 82 ? 5.331 3.268 14.743 1.00 88.25 82 ALA A C 1
ATOM 666 O O . ALA A 1 82 ? 5.747 4.278 15.313 1.00 88.25 82 ALA A O 1
ATOM 667 N N . ARG A 1 83 ? 5.765 2.886 13.540 1.00 91.12 83 ARG A N 1
ATOM 668 C CA . ARG A 1 83 ? 6.829 3.582 12.818 1.00 91.12 83 ARG A CA 1
ATOM 669 C C . ARG A 1 83 ? 6.261 4.393 11.666 1.00 91.12 83 ARG A C 1
ATOM 671 O O . ARG A 1 83 ? 5.652 3.847 10.744 1.00 91.12 83 ARG A O 1
ATOM 678 N N . GLU A 1 84 ? 6.477 5.702 11.708 1.00 90.69 84 GLU A N 1
ATOM 679 C CA . GLU A 1 84 ? 6.241 6.555 10.547 1.00 90.69 84 GLU A CA 1
ATOM 680 C C . GLU A 1 84 ? 7.268 6.203 9.466 1.00 90.69 84 GLU A C 1
ATOM 682 O O . GLU A 1 84 ? 8.459 6.090 9.750 1.00 90.69 84 GLU A O 1
ATOM 687 N N . VAL A 1 85 ? 6.807 5.994 8.234 1.00 91.00 85 VAL A N 1
ATOM 688 C CA . VAL A 1 85 ? 7.667 5.602 7.111 1.00 91.00 85 VAL A CA 1
ATOM 689 C C . VAL A 1 85 ? 7.746 6.767 6.141 1.00 91.00 85 VAL A C 1
ATOM 691 O O . VAL A 1 85 ? 6.743 7.165 5.530 1.00 91.00 85 VAL A O 1
ATOM 694 N N . SER A 1 86 ? 8.949 7.318 5.991 1.00 89.12 86 SER A N 1
ATOM 695 C CA . SER A 1 86 ? 9.186 8.403 5.049 1.00 89.12 86 SER A CA 1
ATOM 696 C C . SER A 1 86 ? 9.077 7.917 3.604 1.00 89.12 86 SER A C 1
ATOM 698 O O . SER A 1 86 ? 9.133 6.725 3.291 1.00 89.12 86 SER A O 1
ATOM 700 N N . LYS A 1 87 ? 8.943 8.869 2.679 1.00 86.88 87 LYS A N 1
ATOM 701 C CA . LYS A 1 87 ? 8.825 8.580 1.249 1.00 86.88 87 LYS A CA 1
ATOM 702 C C . LYS A 1 87 ? 9.949 7.674 0.726 1.00 86.88 87 LYS A C 1
ATOM 704 O O . LYS A 1 87 ? 9.665 6.724 0.002 1.00 86.88 87 LYS A O 1
ATOM 709 N N . ALA A 1 88 ? 11.192 7.968 1.107 1.00 89.19 88 ALA A N 1
ATOM 710 C CA . ALA A 1 88 ? 12.386 7.268 0.634 1.00 89.19 88 ALA A CA 1
ATOM 711 C C . ALA A 1 88 ? 12.522 5.843 1.200 1.00 89.19 88 ALA A C 1
ATOM 713 O O . ALA A 1 88 ? 13.214 5.012 0.617 1.00 89.19 88 ALA A O 1
ATOM 714 N N . GLU A 1 89 ? 11.852 5.544 2.313 1.00 93.00 89 GLU A N 1
ATOM 715 C CA . GLU A 1 89 ? 11.936 4.243 2.978 1.00 93.00 89 GLU A CA 1
ATOM 716 C C . GLU A 1 89 ? 10.951 3.212 2.417 1.00 93.00 89 GLU A C 1
ATOM 718 O O . GLU A 1 89 ? 11.138 2.017 2.635 1.00 93.00 89 GLU A O 1
ATOM 723 N N . TRP A 1 90 ? 9.923 3.633 1.671 1.00 93.06 90 TRP A N 1
ATOM 724 C CA . TRP A 1 90 ? 8.888 2.713 1.189 1.00 93.06 90 TRP A CA 1
ATOM 725 C C . TRP A 1 90 ? 9.431 1.604 0.293 1.00 93.06 90 TRP A C 1
ATOM 727 O O . TRP A 1 90 ? 9.063 0.445 0.484 1.00 93.06 90 TRP A O 1
ATOM 737 N N . TRP A 1 91 ? 10.307 1.938 -0.660 1.00 94.12 91 TRP A N 1
ATOM 738 C CA . TRP A 1 91 ? 10.906 0.936 -1.539 1.00 94.12 91 TRP A CA 1
ATOM 739 C C . TRP A 1 91 ? 11.742 -0.098 -0.777 1.00 94.12 91 TRP A C 1
ATOM 741 O O . TRP A 1 91 ? 11.401 -1.282 -0.853 1.00 94.12 91 TRP A O 1
ATOM 751 N N . PRO A 1 92 ? 12.802 0.292 -0.033 1.00 94.56 92 PRO A N 1
ATOM 752 C CA . PRO A 1 92 ? 13.629 -0.685 0.664 1.00 94.56 92 PRO A CA 1
ATOM 753 C C . PRO A 1 92 ? 12.818 -1.498 1.678 1.00 94.56 92 PRO A C 1
ATOM 755 O O . PRO A 1 92 ? 13.019 -2.706 1.759 1.00 94.56 92 PRO A O 1
ATOM 758 N N . LEU A 1 93 ? 11.851 -0.882 2.369 1.00 95.19 93 LEU A N 1
ATOM 759 C CA . LEU A 1 93 ? 11.008 -1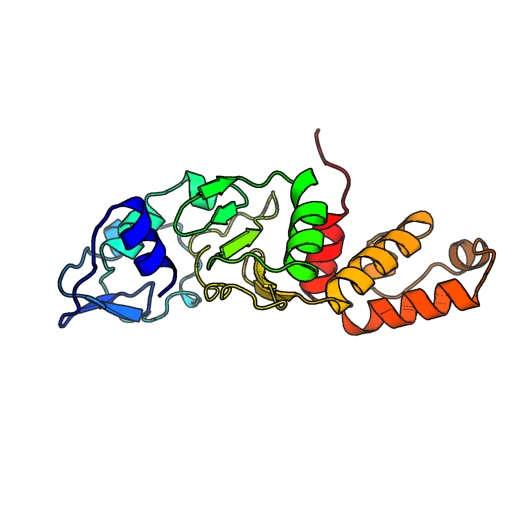.569 3.346 1.00 95.19 93 LEU A CA 1
ATOM 760 C C . LEU A 1 93 ? 10.100 -2.628 2.712 1.00 95.19 93 LEU A C 1
ATOM 762 O O . LEU A 1 93 ? 10.067 -3.766 3.174 1.00 95.19 93 LEU A O 1
ATOM 766 N N . LEU A 1 94 ? 9.346 -2.268 1.668 1.00 95.06 94 LEU A N 1
ATOM 767 C CA . LEU A 1 94 ? 8.446 -3.213 1.001 1.00 95.06 94 LEU A CA 1
ATOM 768 C C . LEU A 1 94 ? 9.234 -4.324 0.314 1.00 95.06 94 LEU A C 1
ATOM 770 O O . LEU A 1 94 ? 8.865 -5.488 0.439 1.00 95.06 94 LEU A O 1
ATOM 774 N N . ARG A 1 95 ? 10.342 -3.982 -0.355 1.00 95.81 95 ARG A N 1
ATOM 775 C CA . ARG A 1 95 ? 11.237 -4.967 -0.965 1.00 95.81 95 ARG A CA 1
ATOM 776 C C . ARG A 1 95 ? 11.751 -5.956 0.074 1.00 95.81 95 ARG A C 1
ATOM 778 O O . ARG A 1 95 ? 11.657 -7.157 -0.155 1.00 95.81 95 ARG A O 1
ATOM 785 N N . GLN A 1 96 ? 12.258 -5.465 1.205 1.00 96.31 96 GLN A N 1
ATOM 786 C CA . GLN A 1 96 ? 12.731 -6.321 2.288 1.00 96.31 96 GLN A CA 1
ATOM 787 C C . GLN A 1 96 ? 11.605 -7.218 2.798 1.00 96.31 96 GLN A C 1
ATOM 789 O O . GLN A 1 96 ? 11.764 -8.425 2.797 1.00 96.31 96 GLN A O 1
ATOM 794 N N . HIS A 1 97 ? 10.451 -6.664 3.166 1.00 96.06 97 HIS A N 1
ATOM 795 C CA . HIS A 1 97 ? 9.385 -7.444 3.802 1.00 96.06 97 HIS A CA 1
ATOM 796 C C . HIS A 1 97 ? 8.638 -8.391 2.846 1.00 96.06 97 HIS A C 1
ATOM 798 O O . HIS A 1 97 ? 7.969 -9.309 3.312 1.00 96.06 97 HIS A O 1
ATOM 804 N N . ILE A 1 98 ? 8.708 -8.182 1.527 1.00 95.75 98 ILE A N 1
ATOM 805 C CA . ILE A 1 98 ? 8.199 -9.147 0.537 1.00 95.75 98 ILE A CA 1
ATOM 806 C C . ILE A 1 98 ? 9.168 -10.331 0.391 1.00 95.75 98 ILE A C 1
ATOM 808 O O . ILE A 1 98 ? 8.721 -11.470 0.272 1.00 95.75 98 ILE A O 1
ATOM 812 N N . LEU A 1 99 ? 10.482 -10.074 0.400 1.00 96.31 99 LEU A N 1
ATOM 813 C CA . LEU A 1 99 ? 11.517 -11.108 0.256 1.00 96.31 99 LEU A CA 1
ATOM 814 C C . LEU A 1 99 ? 11.782 -11.866 1.567 1.00 96.31 99 LEU A C 1
ATOM 816 O O . LEU A 1 99 ? 12.005 -13.073 1.555 1.00 96.31 99 LEU A O 1
ATOM 820 N N . GLU A 1 100 ? 11.729 -11.154 2.686 1.00 96.88 100 GLU A N 1
ATOM 821 C CA . GLU A 1 100 ? 11.997 -11.617 4.046 1.00 96.88 100 GLU A CA 1
ATOM 822 C C . GLU A 1 100 ? 10.857 -11.141 4.961 1.00 96.88 100 GLU A C 1
ATOM 824 O O . GLU A 1 100 ? 10.929 -10.066 5.567 1.00 96.88 100 GLU A O 1
ATOM 829 N N . PRO A 1 101 ? 9.752 -11.900 5.034 1.00 95.31 101 PRO A N 1
ATOM 830 C CA . PRO A 1 101 ? 8.571 -11.466 5.765 1.00 95.31 101 PRO A CA 1
ATOM 831 C C . PRO A 1 101 ? 8.819 -11.276 7.265 1.00 95.31 101 PRO A C 1
ATOM 833 O O . PRO A 1 101 ? 9.427 -12.146 7.891 1.00 95.31 101 PRO A O 1
ATOM 836 N N . PRO A 1 102 ? 8.290 -10.196 7.877 1.00 94.44 102 PRO A N 1
ATOM 837 C CA . PRO A 1 102 ? 8.384 -9.987 9.317 1.00 94.44 102 PRO A CA 1
ATOM 838 C C . PRO A 1 102 ? 7.820 -11.158 10.119 1.00 94.44 102 PRO A C 1
ATOM 840 O O . PRO A 1 102 ? 6.821 -11.770 9.735 1.00 94.44 102 PRO A O 1
ATOM 843 N N . VAL A 1 103 ? 8.432 -11.424 11.272 1.00 94.81 103 VAL A N 1
ATOM 844 C CA . VAL A 1 103 ? 8.006 -12.471 12.219 1.00 94.81 103 VAL A CA 1
ATOM 845 C C . VAL A 1 103 ? 6.807 -12.069 13.077 1.00 94.81 103 VAL A C 1
ATOM 847 O O . VAL A 1 103 ? 6.277 -12.894 13.814 1.00 94.81 103 VAL A O 1
ATOM 850 N N . GLU A 1 104 ? 6.379 -10.813 12.988 1.00 93.00 104 GLU A N 1
ATOM 851 C CA . GLU A 1 104 ? 5.203 -10.297 13.677 1.00 93.00 104 GLU A C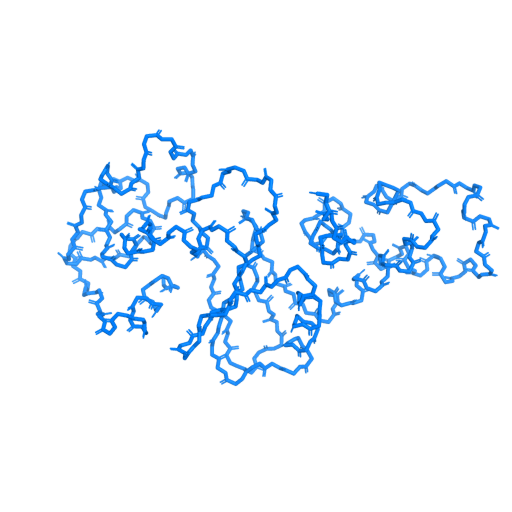A 1
ATOM 852 C C . GLU A 1 104 ? 4.137 -9.835 12.687 1.00 93.00 104 GLU A C 1
ATOM 854 O O . GLU A 1 104 ? 4.418 -9.505 11.528 1.00 93.00 104 GLU A O 1
ATOM 859 N N . ASP A 1 105 ? 2.896 -9.812 13.168 1.00 93.12 105 ASP A N 1
ATOM 860 C CA . ASP A 1 105 ? 1.791 -9.242 12.419 1.00 93.12 105 ASP A CA 1
ATOM 861 C C . ASP A 1 105 ? 1.981 -7.733 12.270 1.00 93.12 105 ASP A C 1
ATOM 863 O O . ASP A 1 105 ? 2.433 -7.041 13.188 1.00 93.12 105 ASP A O 1
ATOM 867 N N . GLY A 1 106 ? 1.560 -7.193 11.131 1.00 92.50 106 GLY A N 1
ATOM 868 C CA . GLY A 1 106 ? 1.636 -5.755 10.948 1.00 92.50 106 GLY A CA 1
ATOM 869 C C . GLY A 1 106 ? 0.776 -5.186 9.842 1.00 92.50 106 GLY A C 1
ATOM 870 O O . GLY A 1 106 ? -0.003 -5.863 9.171 1.00 92.50 106 GLY A O 1
ATOM 871 N N . TYR A 1 107 ? 0.874 -3.883 9.667 1.00 91.44 107 TYR A N 1
ATOM 872 C CA . TYR A 1 107 ? -0.020 -3.121 8.824 1.00 91.44 107 TYR A CA 1
ATOM 873 C C . TYR A 1 107 ? 0.720 -2.015 8.100 1.00 91.44 107 TYR A C 1
ATOM 875 O O . TYR A 1 107 ? 1.422 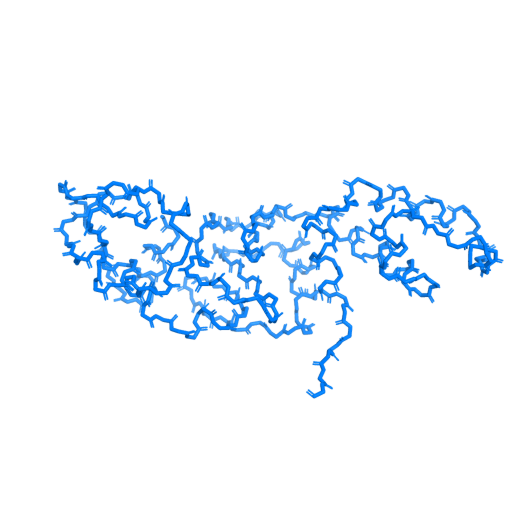-1.214 8.714 1.00 91.44 107 TYR A O 1
ATOM 883 N N . TYR A 1 108 ? 0.473 -1.926 6.799 1.00 92.12 108 TYR A N 1
ATOM 884 C CA . TYR A 1 108 ? 0.974 -0.841 5.979 1.00 92.12 108 TYR A CA 1
ATOM 885 C C . TYR A 1 108 ? -0.120 0.157 5.656 1.00 92.12 108 TYR A C 1
ATOM 887 O O . TYR A 1 108 ? -1.129 -0.178 5.027 1.00 92.12 108 TYR A O 1
ATOM 895 N N . LEU A 1 109 ? 0.145 1.405 6.017 1.00 89.31 109 LEU A N 1
ATOM 896 C CA . LEU A 1 109 ? -0.599 2.562 5.568 1.00 89.31 109 LEU A CA 1
ATOM 897 C C . LEU A 1 109 ? 0.293 3.425 4.682 1.00 89.31 109 LEU A C 1
ATOM 899 O O . LEU A 1 109 ? 1.179 4.111 5.180 1.00 89.31 109 LEU A O 1
ATOM 903 N N . ILE A 1 110 ? 0.022 3.458 3.384 1.00 88.56 110 ILE A N 1
ATOM 904 C CA . ILE A 1 110 ? 0.690 4.366 2.457 1.00 88.56 110 ILE A CA 1
ATOM 905 C C . ILE A 1 110 ? -0.271 5.493 2.112 1.00 88.56 110 ILE A C 1
ATOM 907 O O . ILE A 1 110 ? -1.307 5.305 1.467 1.00 88.56 110 ILE A O 1
ATOM 911 N N . LYS A 1 111 ? 0.092 6.692 2.558 1.00 80.12 111 LYS A N 1
ATOM 912 C CA . LYS A 1 111 ? -0.676 7.908 2.337 1.00 80.12 111 LYS A CA 1
ATOM 913 C C . LYS A 1 111 ? 0.051 8.796 1.320 1.00 80.12 111 LYS A C 1
ATOM 915 O O . LYS A 1 111 ? 0.960 9.522 1.719 1.00 80.12 111 LYS A O 1
ATOM 920 N N . PRO A 1 112 ? -0.353 8.815 0.039 1.00 74.50 112 PRO A N 1
ATOM 921 C CA . PRO A 1 112 ? 0.190 9.789 -0.896 1.00 74.50 112 PRO A CA 1
ATOM 922 C C . PRO A 1 112 ? -0.162 11.220 -0.452 1.00 74.50 112 PRO A C 1
ATOM 924 O O . PRO A 1 112 ? -1.269 11.486 0.044 1.00 74.50 112 PRO A O 1
ATOM 927 N N . LEU A 1 113 ? 0.814 12.128 -0.565 1.00 63.97 113 LEU A N 1
ATOM 928 C CA . LEU A 1 113 ? 0.652 13.561 -0.296 1.00 63.97 113 LEU A CA 1
ATOM 929 C C . LEU A 1 113 ? -0.398 14.145 -1.259 1.00 63.97 113 LEU A C 1
ATOM 931 O O . LEU A 1 113 ? -0.488 13.721 -2.405 1.00 63.97 113 LEU A O 1
ATOM 935 N N . GLY A 1 114 ? -1.213 15.094 -0.791 1.00 55.00 114 GLY A N 1
ATOM 936 C CA . GLY A 1 114 ? -2.162 15.833 -1.641 1.00 55.00 114 GLY A CA 1
ATOM 937 C C . GLY A 1 114 ? -3.608 15.318 -1.693 1.00 55.00 114 GLY A C 1
ATOM 938 O O . GLY A 1 114 ? -4.490 16.085 -2.060 1.00 55.00 114 GLY A O 1
ATOM 939 N N . LEU A 1 115 ? -3.908 14.086 -1.258 1.00 54.56 115 LEU A N 1
ATOM 940 C CA . LEU A 1 115 ? -5.303 13.607 -1.208 1.00 54.56 115 LEU A CA 1
ATOM 941 C C . LEU A 1 115 ? -5.997 13.964 0.121 1.00 54.56 115 LEU A C 1
ATOM 943 O O . LEU A 1 115 ? -5.523 13.586 1.202 1.00 54.56 115 LEU A O 1
ATOM 947 N N . VAL A 1 116 ? -7.107 14.706 -0.003 1.00 48.97 116 VAL A N 1
ATOM 948 C CA . VAL A 1 116 ? -7.882 15.398 1.053 1.00 48.97 116 VAL A CA 1
ATOM 949 C C . VAL A 1 116 ? -8.932 14.498 1.732 1.00 48.97 116 VAL A C 1
ATOM 951 O O . VAL A 1 116 ? -9.338 14.773 2.860 1.00 48.97 116 VAL A O 1
ATOM 954 N N . GLY A 1 117 ? -9.345 13.391 1.113 1.00 54.03 117 GLY A N 1
ATOM 955 C CA . GLY A 1 117 ? -10.371 12.496 1.667 1.00 54.03 117 GLY A CA 1
ATOM 956 C C . GLY A 1 117 ? -9.773 11.417 2.564 1.00 54.03 117 GLY A C 1
ATOM 957 O O . GLY A 1 117 ? -9.386 10.369 2.067 1.00 54.03 117 GLY A O 1
ATOM 958 N N . LYS A 1 118 ? -9.608 11.658 3.874 1.00 56.00 118 LYS A N 1
ATOM 959 C CA . LYS A 1 118 ? -8.897 10.695 4.744 1.00 56.00 118 LYS A CA 1
ATOM 960 C C . LYS A 1 118 ? -9.510 10.537 6.112 1.00 56.00 118 LYS A C 1
ATOM 962 O O . LYS A 1 118 ? -9.174 11.266 7.050 1.00 56.00 118 LYS A O 1
ATOM 967 N N . HIS A 1 119 ? -10.343 9.514 6.245 1.00 57.12 119 HIS A N 1
ATOM 968 C CA . HIS A 1 119 ? -10.947 9.211 7.530 1.00 57.12 119 HIS A CA 1
ATOM 969 C C . HIS A 1 119 ? -10.880 7.743 7.950 1.00 57.12 119 HIS A C 1
ATOM 971 O O . HIS A 1 119 ? -11.174 7.470 9.103 1.00 57.12 119 HIS A O 1
ATOM 977 N N . LEU A 1 120 ? -10.438 6.806 7.104 1.00 62.44 120 LEU A N 1
ATOM 978 C CA . LEU A 1 120 ? -10.538 5.374 7.415 1.00 62.44 120 LEU A CA 1
ATOM 979 C C . LEU A 1 120 ? -9.313 4.566 6.953 1.00 62.44 120 LEU A C 1
ATOM 981 O O . LEU A 1 120 ? -9.393 3.586 6.217 1.00 62.44 120 LEU A O 1
ATOM 985 N N . ALA A 1 121 ? -8.139 4.969 7.426 1.00 62.78 121 ALA A N 1
ATOM 986 C CA . ALA A 1 121 ? -6.846 4.441 6.998 1.00 62.78 121 ALA A CA 1
ATOM 987 C C . ALA A 1 121 ? -6.490 3.038 7.552 1.00 62.78 121 ALA A C 1
ATOM 989 O O . ALA A 1 121 ? -5.398 2.548 7.288 1.00 62.78 121 ALA A O 1
ATOM 990 N N . LEU A 1 122 ? -7.404 2.357 8.260 1.00 69.69 122 LEU A N 1
ATOM 991 C CA . LEU A 1 122 ? -7.215 1.013 8.846 1.00 69.69 122 LEU A CA 1
ATOM 992 C C . LEU A 1 122 ? -8.235 -0.032 8.345 1.00 69.69 122 LEU A C 1
ATOM 994 O O . LEU A 1 122 ? -8.713 -0.869 9.113 1.00 69.69 122 LEU A O 1
ATOM 998 N N . HIS A 1 123 ? -8.625 0.042 7.068 1.00 74.00 123 HIS A N 1
ATOM 999 C CA . HIS A 1 123 ? -9.602 -0.887 6.477 1.00 74.00 123 HIS A CA 1
ATOM 1000 C C . HIS A 1 123 ? -9.006 -2.197 5.976 1.00 74.00 123 HIS A C 1
ATOM 1002 O O . HIS A 1 123 ? -9.734 -3.194 5.898 1.00 74.00 123 HIS A O 1
ATOM 1008 N N . ALA A 1 124 ? -7.713 -2.209 5.655 1.00 75.06 124 ALA A N 1
ATOM 1009 C CA . ALA A 1 124 ? -7.065 -3.431 5.225 1.00 75.06 124 ALA A CA 1
ATOM 1010 C C . ALA A 1 124 ? -6.917 -4.418 6.411 1.00 75.06 124 ALA A C 1
ATOM 1012 O O . ALA A 1 124 ? -6.800 -4.012 7.575 1.00 75.06 124 ALA A O 1
ATOM 1013 N N . PRO A 1 125 ? -6.998 -5.730 6.153 1.00 84.06 125 PRO A N 1
ATOM 1014 C CA . PRO A 1 125 ? -6.586 -6.746 7.114 1.00 84.06 125 PRO A CA 1
ATOM 1015 C C . PRO A 1 125 ? -5.119 -6.602 7.529 1.00 84.06 125 PRO A C 1
ATOM 1017 O O . PRO A 1 125 ? -4.312 -6.049 6.782 1.00 84.06 125 PRO A O 1
ATOM 1020 N N . LEU A 1 126 ? -4.795 -7.127 8.712 1.00 89.81 126 LEU A N 1
ATOM 1021 C CA . LEU A 1 126 ? -3.414 -7.281 9.162 1.00 89.81 126 LEU A CA 1
ATOM 1022 C C . LEU A 1 126 ? -2.667 -8.249 8.240 1.00 89.81 126 LEU A C 1
ATOM 1024 O O . LEU A 1 126 ? -3.229 -9.220 7.730 1.00 89.81 126 LEU A O 1
ATOM 1028 N N . ASN A 1 127 ? -1.392 -7.961 8.042 1.00 92.88 127 ASN A N 1
ATOM 1029 C CA . ASN A 1 127 ? -0.438 -8.881 7.462 1.00 92.88 127 ASN A CA 1
ATOM 1030 C C . ASN A 1 127 ? -0.067 -9.900 8.519 1.00 92.88 127 ASN A C 1
ATOM 1032 O O . ASN A 1 127 ? 0.391 -9.504 9.584 1.00 92.88 127 ASN A O 1
ATOM 1036 N N . MET A 1 128 ? -0.232 -11.179 8.201 1.00 92.25 128 MET A N 1
ATOM 1037 C CA . MET A 1 128 ? 0.216 -12.245 9.086 1.00 92.25 128 MET A CA 1
ATOM 1038 C C . MET A 1 128 ? 1.745 -12.341 9.068 1.00 92.25 128 MET A C 1
ATOM 1040 O O . MET A 1 128 ? 2.365 -12.195 7.998 1.00 92.25 128 MET A O 1
ATOM 1044 N N . ALA A 1 129 ? 2.313 -12.640 10.232 1.00 93.75 129 ALA A N 1
ATOM 1045 C CA . ALA A 1 129 ? 3.704 -13.035 10.410 1.00 93.75 129 ALA A CA 1
ATOM 1046 C C . ALA A 1 129 ? 4.123 -14.126 9.405 1.00 93.75 129 ALA A C 1
ATOM 1048 O O . ALA A 1 129 ? 3.371 -15.062 9.126 1.00 93.75 129 ALA A O 1
ATOM 1049 N N . GLY A 1 130 ? 5.324 -13.996 8.838 1.00 93.81 130 GLY A N 1
ATOM 1050 C CA . GLY A 1 130 ? 5.932 -14.978 7.933 1.00 93.81 130 GLY A CA 1
ATOM 1051 C C . GLY A 1 130 ? 5.326 -15.071 6.524 1.00 93.81 130 GLY A C 1
ATOM 1052 O O . GLY A 1 130 ? 5.892 -15.741 5.665 1.00 93.81 130 GLY A O 1
ATOM 1053 N N . ASN A 1 131 ? 4.197 -14.413 6.239 1.00 93.50 131 ASN A N 1
ATOM 1054 C CA . ASN A 1 131 ? 3.569 -14.472 4.915 1.00 93.50 131 ASN A CA 1
ATOM 1055 C C . ASN A 1 131 ? 4.280 -13.519 3.922 1.00 93.50 131 ASN A C 1
ATOM 1057 O O . ASN A 1 131 ? 4.470 -12.357 4.251 1.00 93.50 131 ASN A O 1
ATOM 1061 N N . PRO A 1 132 ? 4.656 -13.937 2.702 1.00 89.94 132 PRO A N 1
ATOM 1062 C CA . PRO A 1 132 ? 5.320 -13.050 1.737 1.00 89.94 132 PRO A CA 1
ATOM 1063 C C . PRO A 1 132 ? 4.396 -12.046 1.045 1.00 89.94 132 PRO A C 1
ATOM 1065 O O . PRO A 1 132 ? 4.851 -11.002 0.582 1.00 89.94 132 PRO A O 1
ATOM 1068 N N . VAL A 1 133 ? 3.089 -12.307 0.994 1.00 94.50 133 VAL A N 1
ATOM 1069 C CA . VAL A 1 133 ? 2.127 -11.360 0.423 1.00 94.50 133 VAL A CA 1
ATOM 1070 C C . VAL A 1 133 ? 1.888 -10.242 1.427 1.00 94.50 133 VAL A C 1
ATOM 1072 O O . VAL A 1 133 ? 1.452 -10.490 2.557 1.00 94.50 133 VAL A O 1
ATOM 1075 N N . ARG A 1 134 ? 2.203 -9.004 1.042 1.00 93.94 134 ARG A N 1
ATOM 1076 C CA . ARG A 1 134 ? 2.038 -7.798 1.855 1.00 93.94 134 ARG A CA 1
ATOM 1077 C C . ARG A 1 134 ? 0.801 -7.036 1.412 1.00 93.94 134 ARG A C 1
ATOM 1079 O O . ARG A 1 134 ? 0.781 -6.376 0.379 1.00 93.94 134 ARG A O 1
ATOM 1086 N N . ARG A 1 135 ? -0.240 -7.111 2.228 1.00 94.06 135 ARG A N 1
ATOM 1087 C CA . ARG A 1 135 ? -1.440 -6.306 2.104 1.00 94.06 135 ARG A CA 1
ATOM 1088 C C . ARG A 1 135 ? -1.181 -4.882 2.583 1.00 94.06 135 ARG A C 1
ATOM 1090 O O . ARG A 1 135 ? -0.861 -4.643 3.750 1.00 94.06 135 ARG A O 1
ATOM 1097 N N . VAL A 1 136 ? -1.367 -3.930 1.682 1.00 92.25 136 VAL A N 1
ATOM 1098 C CA . VAL A 1 136 ? -1.108 -2.510 1.897 1.00 92.25 136 VAL A CA 1
ATOM 1099 C C . VAL A 1 136 ? -2.383 -1.709 1.702 1.00 92.25 136 VAL A C 1
ATOM 1101 O O . VAL A 1 136 ? -3.100 -1.886 0.715 1.00 92.25 136 VAL A O 1
ATOM 1104 N N . ARG A 1 137 ? -2.658 -0.783 2.624 1.00 89.31 137 ARG A N 1
ATOM 1105 C CA . ARG A 1 137 ? -3.650 0.267 2.400 1.00 89.31 137 ARG A CA 1
ATOM 1106 C C . ARG A 1 137 ? -2.978 1.440 1.700 1.00 89.31 137 ARG A C 1
ATOM 1108 O O . ARG A 1 137 ? -2.247 2.192 2.338 1.00 89.31 137 ARG A O 1
ATOM 1115 N N . PHE A 1 138 ? -3.237 1.590 0.407 1.00 88.44 138 PHE A N 1
ATOM 1116 C CA . PHE A 1 138 ? -2.775 2.716 -0.396 1.00 88.44 138 PHE A CA 1
ATOM 1117 C C . PHE A 1 138 ? -3.963 3.619 -0.722 1.00 88.44 138 PHE A C 1
ATOM 1119 O O . PHE A 1 138 ? -4.808 3.279 -1.548 1.00 88.44 138 PHE A O 1
ATOM 1126 N N . ASP A 1 139 ? -4.045 4.751 -0.023 1.00 80.38 139 ASP A N 1
ATOM 1127 C CA . ASP A 1 139 ? -5.195 5.660 -0.076 1.00 80.38 139 ASP A CA 1
ATOM 1128 C C . ASP A 1 139 ? -6.544 4.940 0.172 1.00 80.38 139 ASP A C 1
ATOM 1130 O O . ASP A 1 139 ? -6.763 4.407 1.270 1.00 80.38 139 ASP A O 1
ATOM 1134 N N . VAL A 1 140 ? -7.441 4.898 -0.821 1.00 78.38 140 VAL A N 1
ATOM 1135 C CA . VAL A 1 140 ? -8.727 4.182 -0.749 1.00 78.38 140 VAL A CA 1
ATOM 1136 C C . VAL A 1 140 ? -8.645 2.712 -1.178 1.00 78.38 140 VAL A C 1
ATOM 1138 O O . VAL A 1 140 ? -9.606 1.957 -0.998 1.00 78.38 140 VAL A O 1
ATOM 1141 N N . HIS A 1 141 ? -7.495 2.269 -1.683 1.00 85.62 141 HIS A N 1
ATOM 1142 C CA . HIS A 1 141 ? -7.294 0.925 -2.211 1.00 85.62 141 HIS A CA 1
ATOM 1143 C C . HIS A 1 141 ? -6.597 0.010 -1.207 1.00 85.62 141 HIS A C 1
ATOM 1145 O O . HIS A 1 141 ? -5.750 0.423 -0.416 1.00 85.62 141 HIS A O 1
ATOM 1151 N N . THR A 1 142 ? -6.959 -1.267 -1.256 1.00 89.69 142 THR A N 1
ATOM 1152 C CA . THR A 1 142 ? -6.247 -2.339 -0.559 1.00 89.69 142 THR A CA 1
ATOM 1153 C C . THR A 1 142 ? -5.562 -3.187 -1.618 1.00 89.69 142 THR A C 1
ATOM 1155 O O . THR A 1 142 ? -6.244 -3.705 -2.499 1.00 89.69 142 THR A O 1
ATOM 1158 N N . LEU A 1 143 ? -4.238 -3.294 -1.546 1.00 93.56 143 LEU A N 1
ATOM 1159 C CA . LEU A 1 143 ? -3.410 -3.967 -2.546 1.00 93.56 143 LEU A CA 1
ATOM 1160 C C . LEU A 1 143 ? -2.647 -5.114 -1.899 1.00 93.56 143 LEU A C 1
ATOM 1162 O O . LEU A 1 143 ? -2.076 -4.930 -0.829 1.00 93.56 143 LEU A O 1
ATOM 1166 N N . ASP A 1 144 ? -2.619 -6.264 -2.562 1.00 95.69 144 ASP A N 1
ATOM 1167 C CA . ASP A 1 144 ? -1.827 -7.420 -2.150 1.00 95.69 144 ASP A CA 1
ATOM 1168 C C . ASP A 1 144 ? -0.543 -7.442 -2.981 1.00 95.69 144 ASP A C 1
ATOM 1170 O O . ASP A 1 144 ? -0.577 -7.683 -4.186 1.00 95.69 144 ASP A O 1
ATOM 1174 N N . LEU A 1 145 ? 0.578 -7.113 -2.341 1.00 96.12 145 LEU A N 1
ATOM 1175 C CA . LEU A 1 145 ? 1.887 -6.996 -2.976 1.00 96.12 145 LEU A CA 1
ATOM 1176 C C . LEU A 1 145 ? 2.687 -8.282 -2.772 1.00 96.12 145 LEU A C 1
ATOM 1178 O O . LEU A 1 145 ? 2.780 -8.788 -1.657 1.00 96.12 145 LEU A O 1
ATOM 1182 N N . ASP A 1 146 ? 3.300 -8.784 -3.834 1.00 96.00 146 ASP A N 1
ATOM 1183 C CA . ASP A 1 146 ? 4.216 -9.924 -3.806 1.00 96.00 146 ASP A CA 1
ATOM 1184 C C . ASP A 1 146 ? 5.424 -9.657 -4.718 1.00 96.00 146 ASP A C 1
ATOM 1186 O O . ASP A 1 146 ? 5.670 -8.516 -5.110 1.00 96.00 146 ASP A O 1
ATOM 1190 N N . HIS A 1 147 ? 6.198 -10.691 -5.058 1.00 96.44 147 HIS A N 1
ATOM 1191 C CA . HIS A 1 147 ? 7.373 -10.552 -5.924 1.00 96.44 147 HIS A CA 1
ATOM 1192 C C . HIS A 1 147 ? 7.061 -9.870 -7.269 1.00 96.44 147 HIS A C 1
ATOM 1194 O O . HIS A 1 147 ? 7.866 -9.068 -7.733 1.00 96.44 147 HIS A O 1
ATOM 1200 N N . ARG A 1 148 ? 5.865 -10.072 -7.839 1.00 97.00 148 ARG A N 1
ATOM 1201 C CA . ARG A 1 148 ? 5.465 -9.457 -9.118 1.00 97.00 148 ARG A CA 1
ATOM 1202 C C . ARG A 1 148 ? 5.357 -7.942 -9.012 1.00 97.00 148 ARG A C 1
ATOM 1204 O O . ARG A 1 148 ? 5.572 -7.226 -9.985 1.00 97.00 148 ARG A O 1
ATOM 1211 N N . PHE A 1 149 ? 5.035 -7.435 -7.822 1.00 96.56 149 PHE A N 1
ATOM 1212 C CA . PHE A 1 149 ? 5.063 -6.000 -7.570 1.00 96.56 149 PHE A CA 1
ATOM 1213 C C . PHE A 1 149 ? 6.496 -5.451 -7.592 1.00 96.56 149 PHE A C 1
ATOM 1215 O O . PHE A 1 149 ? 6.715 -4.340 -8.070 1.00 96.56 149 PHE A O 1
ATOM 1222 N N . LEU A 1 150 ? 7.478 -6.221 -7.113 1.00 95.94 150 LEU A N 1
ATOM 1223 C CA . LEU A 1 150 ? 8.884 -5.826 -7.205 1.00 95.94 150 LEU A CA 1
ATOM 1224 C C . LEU A 1 150 ? 9.329 -5.764 -8.668 1.00 95.94 150 LEU A C 1
ATOM 1226 O O . LEU A 1 150 ? 9.957 -4.782 -9.064 1.00 95.94 150 LEU A O 1
ATOM 1230 N N . ASP A 1 151 ? 8.936 -6.761 -9.466 1.00 96.62 151 ASP A N 1
ATOM 1231 C CA . ASP A 1 151 ? 9.203 -6.800 -10.906 1.00 96.62 151 ASP A CA 1
ATOM 1232 C C . ASP A 1 151 ? 8.574 -5.596 -11.619 1.00 96.62 151 ASP A C 1
ATOM 1234 O O . ASP A 1 151 ? 9.243 -4.922 -12.400 1.00 96.62 151 ASP A O 1
ATOM 1238 N N . LEU A 1 152 ? 7.322 -5.257 -11.283 1.00 97.12 152 LEU A N 1
ATOM 1239 C CA . LEU A 1 152 ? 6.640 -4.059 -11.778 1.00 97.12 152 LEU A CA 1
ATOM 1240 C C . LEU A 1 152 ? 7.420 -2.777 -11.455 1.00 97.12 152 LEU A C 1
ATOM 1242 O O . LEU A 1 152 ? 7.635 -1.960 -12.349 1.00 97.12 152 LEU A O 1
ATOM 1246 N N . VAL A 1 153 ? 7.830 -2.576 -10.197 1.00 95.62 153 VAL A N 1
ATOM 1247 C CA . VAL A 1 153 ? 8.552 -1.356 -9.788 1.00 95.62 153 VAL A CA 1
ATOM 1248 C C . VAL A 1 153 ? 9.876 -1.236 -10.539 1.00 95.62 153 VAL A C 1
ATOM 1250 O O . VAL A 1 153 ? 10.192 -0.163 -11.053 1.00 95.62 153 VAL A O 1
ATOM 1253 N N . MET A 1 154 ? 10.622 -2.336 -10.653 1.00 95.81 154 MET A N 1
ATOM 1254 C CA . MET A 1 154 ? 11.885 -2.362 -11.390 1.00 95.81 154 MET A CA 1
ATOM 1255 C C . MET A 1 154 ? 11.677 -2.101 -12.884 1.00 95.81 154 MET A C 1
ATOM 1257 O O . MET A 1 154 ? 12.402 -1.291 -13.464 1.00 95.81 154 MET A O 1
ATOM 1261 N N . ALA A 1 155 ? 10.666 -2.722 -13.497 1.00 96.94 155 ALA A N 1
ATOM 1262 C CA . ALA A 1 155 ? 10.377 -2.551 -14.914 1.00 96.94 155 ALA A CA 1
ATOM 1263 C C . ALA A 1 155 ? 9.927 -1.121 -15.241 1.00 96.94 155 ALA A C 1
ATOM 1265 O O . ALA A 1 155 ? 10.457 -0.489 -16.157 1.00 96.94 155 ALA A O 1
ATOM 1266 N N . ALA A 1 156 ? 9.001 -0.576 -14.449 1.00 96.06 156 ALA A N 1
ATOM 1267 C CA . ALA A 1 156 ? 8.538 0.799 -14.588 1.00 96.06 156 ALA A CA 1
ATOM 1268 C C . ALA A 1 156 ? 9.683 1.801 -14.382 1.00 96.06 156 ALA A C 1
ATOM 1270 O O . ALA A 1 156 ? 9.784 2.778 -15.123 1.00 96.06 156 ALA A O 1
ATOM 1271 N N . HIS A 1 157 ? 10.581 1.544 -13.427 1.00 93.00 157 HIS A N 1
ATOM 1272 C CA . HIS A 1 157 ? 11.758 2.382 -13.231 1.00 93.00 157 HIS A CA 1
ATOM 1273 C C . HIS A 1 157 ? 12.697 2.352 -14.442 1.00 93.00 157 HIS A C 1
ATOM 1275 O O . HIS A 1 157 ? 13.093 3.411 -14.926 1.00 93.00 157 HIS A O 1
ATOM 1281 N N . ARG A 1 158 ? 13.013 1.166 -14.966 1.00 95.56 158 ARG A N 1
ATOM 1282 C CA . ARG A 1 158 ? 13.884 1.036 -16.138 1.00 95.56 158 ARG A CA 1
ATOM 1283 C C . ARG A 1 158 ? 13.299 1.756 -17.355 1.00 95.56 158 ARG A C 1
ATOM 1285 O O . ARG A 1 158 ? 13.999 2.498 -18.035 1.00 95.56 158 ARG A O 1
ATOM 1292 N N . LEU A 1 159 ? 11.987 1.635 -17.575 1.00 96.56 159 LEU A N 1
ATOM 1293 C CA . LEU A 1 159 ? 11.279 2.397 -18.610 1.00 96.56 159 LEU A CA 1
ATOM 1294 C C . LEU A 1 159 ? 11.360 3.915 -18.378 1.00 96.56 159 LEU A C 1
ATOM 1296 O O . LEU A 1 159 ? 11.468 4.679 -19.340 1.00 96.56 159 LEU A O 1
ATOM 1300 N N . ARG A 1 160 ? 11.337 4.359 -17.114 1.00 94.81 160 ARG A N 1
ATOM 1301 C CA . ARG A 1 160 ? 11.354 5.777 -16.721 1.00 94.81 160 ARG A CA 1
ATOM 1302 C C . ARG A 1 160 ? 12.657 6.496 -17.069 1.00 94.81 160 ARG A C 1
ATOM 1304 O O . ARG A 1 160 ? 12.651 7.727 -17.117 1.00 94.81 160 ARG A O 1
ATOM 1311 N N . GLU A 1 161 ? 13.740 5.771 -17.338 1.00 93.31 161 GLU A N 1
ATOM 1312 C CA . GLU A 1 161 ? 14.999 6.351 -17.825 1.00 93.31 161 GLU A CA 1
ATOM 1313 C C . GLU A 1 161 ? 14.834 7.050 -19.185 1.00 93.31 161 GLU A C 1
ATOM 1315 O O . GLU A 1 161 ? 15.486 8.063 -19.440 1.00 93.31 161 GLU A O 1
ATOM 1320 N N . TYR A 1 162 ? 13.912 6.562 -20.021 1.00 94.75 162 TYR A N 1
ATOM 1321 C CA . TYR A 1 162 ? 13.668 7.080 -21.370 1.00 94.75 162 TYR A CA 1
ATOM 1322 C C . TYR A 1 162 ? 12.294 7.733 -21.509 1.00 94.75 162 TYR A C 1
ATOM 1324 O O . TYR A 1 162 ? 12.168 8.755 -22.182 1.00 94.75 162 TYR A O 1
ATOM 1332 N N . HIS A 1 163 ? 11.278 7.153 -20.870 1.00 96.19 163 HIS A N 1
ATOM 1333 C CA . HIS A 1 163 ? 9.871 7.492 -21.075 1.00 96.19 163 HIS A CA 1
ATOM 1334 C C . HIS A 1 163 ? 9.288 8.238 -19.877 1.00 96.19 163 HIS A C 1
ATOM 1336 O O . HIS A 1 163 ? 9.740 8.099 -18.737 1.00 96.19 163 HIS A O 1
ATOM 1342 N N . SER A 1 164 ? 8.267 9.055 -20.116 1.00 94.75 164 SER A N 1
ATOM 1343 C CA . SER A 1 164 ? 7.520 9.723 -19.048 1.00 94.75 164 SER A CA 1
ATOM 1344 C C . SER A 1 164 ? 6.593 8.754 -18.301 1.00 94.75 164 SER A C 1
ATOM 1346 O O . SER A 1 164 ? 6.189 7.721 -18.832 1.00 94.75 164 SER A O 1
ATOM 1348 N N . TRP A 1 165 ? 6.186 9.105 -17.073 1.00 92.75 165 TRP A N 1
ATOM 1349 C CA . TRP A 1 165 ? 5.169 8.329 -16.344 1.00 92.75 165 TRP A CA 1
ATOM 1350 C C . TRP A 1 165 ? 3.842 8.245 -17.101 1.00 92.75 165 TRP A C 1
ATOM 1352 O O . TRP A 1 165 ? 3.190 7.209 -17.058 1.00 92.75 165 TRP A O 1
ATOM 1362 N N . HIS A 1 166 ? 3.482 9.290 -17.851 1.00 93.81 166 HIS A N 1
ATOM 1363 C CA . HIS A 1 166 ? 2.285 9.289 -18.687 1.00 93.81 166 HIS A CA 1
ATOM 1364 C C . HIS A 1 166 ? 2.350 8.234 -19.804 1.00 93.81 166 HIS A C 1
ATOM 1366 O O . HIS A 1 166 ? 1.391 7.490 -20.009 1.00 93.81 166 HIS A O 1
ATOM 1372 N N . GLU A 1 167 ? 3.486 8.123 -20.497 1.00 96.12 167 GLU A N 1
ATOM 1373 C CA . GLU A 1 167 ? 3.701 7.085 -21.517 1.00 96.12 167 GLU A CA 1
ATOM 1374 C C . GLU A 1 167 ? 3.660 5.686 -20.891 1.00 96.12 167 GLU A C 1
ATOM 1376 O O . GLU A 1 167 ? 2.954 4.811 -21.386 1.00 96.12 167 GLU A O 1
ATOM 1381 N N . ILE A 1 168 ? 4.326 5.495 -19.746 1.00 96.25 168 ILE A N 1
ATOM 1382 C CA . ILE A 1 168 ? 4.350 4.207 -19.035 1.00 96.25 168 ILE A CA 1
ATOM 1383 C C . ILE A 1 168 ? 2.949 3.799 -18.569 1.00 96.25 168 ILE A C 1
ATOM 1385 O O . ILE A 1 168 ? 2.573 2.646 -18.732 1.00 96.25 168 ILE A O 1
ATOM 1389 N N . GLN A 1 169 ? 2.166 4.722 -18.006 1.00 93.50 169 GLN A N 1
ATOM 1390 C CA . GLN A 1 169 ? 0.817 4.443 -17.501 1.00 93.50 169 GLN A CA 1
ATOM 1391 C C . GLN A 1 169 ? -0.202 4.190 -18.606 1.00 93.50 169 GLN A C 1
ATOM 1393 O O . GLN A 1 169 ? -1.150 3.435 -18.391 1.00 93.50 169 GLN A O 1
ATOM 1398 N N . SER A 1 170 ? -0.029 4.838 -19.758 1.00 93.75 170 SER A N 1
ATOM 1399 C CA . SER A 1 170 ? -0.928 4.681 -20.900 1.00 93.75 170 SER A CA 1
ATOM 1400 C C . SER A 1 170 ? -0.556 3.513 -21.810 1.00 93.75 170 SER A C 1
ATOM 1402 O O . SER A 1 170 ? -1.399 3.066 -22.584 1.00 93.75 170 SER A O 1
ATOM 1404 N N . GLY A 1 171 ? 0.688 3.032 -21.737 1.00 94.94 171 GLY A N 1
ATOM 1405 C CA . GLY A 1 171 ? 1.244 2.058 -22.677 1.00 94.94 171 GLY A CA 1
ATOM 1406 C C . GLY A 1 171 ? 1.530 2.640 -24.067 1.00 94.94 171 GLY A C 1
ATOM 1407 O O . GLY A 1 171 ? 1.899 1.897 -24.974 1.00 94.94 171 GLY A O 1
ATOM 1408 N N . ASN A 1 172 ? 1.368 3.955 -24.253 1.00 96.25 172 ASN A N 1
ATOM 1409 C CA . ASN A 1 172 ? 1.602 4.637 -25.521 1.00 96.25 172 ASN A CA 1
ATOM 1410 C C . ASN A 1 172 ? 2.973 5.311 -25.491 1.00 96.25 172 ASN A C 1
ATOM 1412 O O . ASN A 1 172 ? 3.124 6.391 -24.923 1.00 96.25 172 ASN A O 1
ATOM 1416 N N . TYR A 1 173 ? 3.964 4.676 -26.112 1.00 9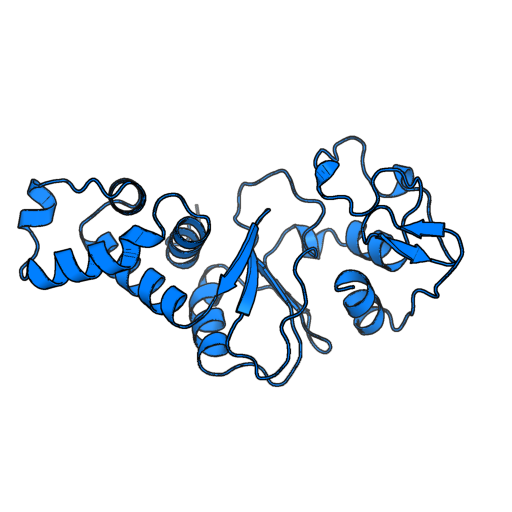7.19 173 TYR A N 1
ATOM 1417 C CA . TYR A 1 173 ? 5.349 5.148 -26.113 1.00 97.19 173 TYR A CA 1
ATOM 1418 C C . TYR A 1 173 ? 5.675 5.958 -27.368 1.00 97.19 173 TYR A C 1
ATOM 1420 O O . TYR A 1 173 ? 5.332 5.554 -28.482 1.00 97.19 173 TYR A O 1
ATOM 1428 N N . ASN A 1 174 ? 6.386 7.077 -27.209 1.00 96.06 174 ASN A N 1
ATOM 1429 C CA . ASN A 1 174 ? 6.867 7.866 -28.339 1.00 96.06 174 ASN A CA 1
ATOM 1430 C C . ASN A 1 174 ? 7.894 7.063 -29.169 1.00 96.06 174 ASN A C 1
ATOM 1432 O O . ASN A 1 174 ? 8.968 6.738 -28.648 1.00 96.06 174 ASN A O 1
ATOM 1436 N N . PRO A 1 175 ? 7.649 6.811 -30.472 1.00 96.19 175 PRO A N 1
ATOM 1437 C CA . PRO A 1 175 ? 8.565 6.040 -31.315 1.00 96.19 175 PRO A CA 1
ATOM 1438 C C . PRO A 1 175 ? 9.993 6.600 -31.361 1.00 96.19 175 PRO A C 1
ATOM 1440 O O . PRO A 1 175 ? 10.956 5.839 -31.415 1.00 96.19 175 PRO A O 1
ATOM 1443 N N . ALA A 1 176 ? 10.151 7.926 -31.277 1.00 95.94 176 ALA A N 1
ATOM 1444 C CA . ALA A 1 176 ? 11.467 8.564 -31.261 1.00 95.94 176 ALA A CA 1
ATOM 1445 C C . ALA A 1 176 ? 12.263 8.268 -29.977 1.00 95.94 176 ALA A C 1
ATOM 1447 O O . ALA A 1 176 ? 13.492 8.308 -30.002 1.00 95.94 176 ALA A O 1
ATOM 1448 N N . LEU A 1 177 ? 11.584 7.988 -28.860 1.00 95.94 177 LEU A N 1
ATOM 1449 C CA . LEU A 1 177 ? 12.216 7.569 -27.605 1.00 95.94 177 LEU A CA 1
ATOM 1450 C C . LEU A 1 177 ? 12.455 6.059 -27.580 1.00 95.94 177 LEU A C 1
ATOM 1452 O O . LEU A 1 177 ? 13.490 5.628 -27.083 1.00 95.94 177 LEU A O 1
ATOM 1456 N N . VAL A 1 178 ? 11.555 5.266 -28.171 1.00 96.50 178 VAL A N 1
ATOM 1457 C CA . VAL A 1 178 ? 11.763 3.819 -28.363 1.00 96.50 178 VAL A CA 1
ATOM 1458 C C . VAL A 1 178 ? 13.029 3.558 -29.183 1.00 96.50 178 VAL A C 1
ATOM 1460 O O . VAL A 1 178 ? 13.827 2.705 -28.818 1.00 96.50 178 VAL A O 1
ATOM 1463 N N . ALA A 1 179 ? 13.288 4.361 -30.219 1.00 94.94 179 ALA A N 1
ATOM 1464 C CA . ALA A 1 179 ? 14.501 4.260 -31.033 1.00 94.94 179 ALA A CA 1
ATOM 1465 C C . ALA A 1 179 ? 15.818 4.556 -30.279 1.00 94.94 179 ALA A C 1
ATOM 1467 O O . ALA A 1 179 ? 16.888 4.363 -30.849 1.00 94.94 179 ALA A O 1
ATOM 1468 N N . ARG A 1 180 ? 15.765 5.045 -29.029 1.00 95.12 180 ARG A N 1
ATOM 1469 C CA . ARG A 1 1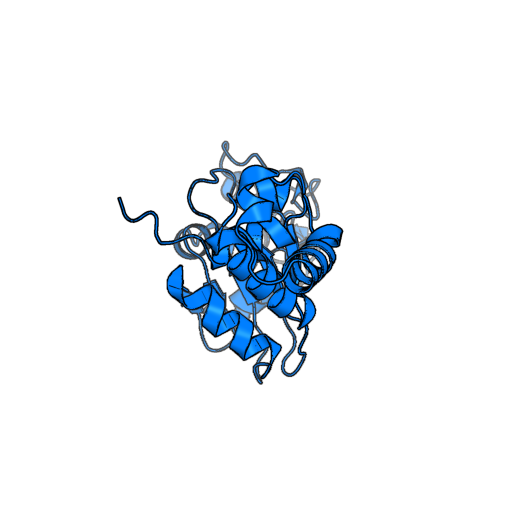80 ? 16.951 5.289 -28.183 1.00 95.12 180 ARG A CA 1
ATOM 1470 C C . ARG A 1 180 ? 17.368 4.079 -27.347 1.00 95.12 180 ARG A C 1
ATOM 1472 O O . ARG A 1 180 ? 18.350 4.178 -26.620 1.00 95.12 180 ARG A O 1
ATOM 1479 N N . TRP A 1 181 ? 16.604 2.992 -27.392 1.00 96.50 181 TRP A N 1
ATOM 1480 C CA . TRP A 1 181 ? 16.947 1.754 -26.704 1.00 96.50 181 TRP A CA 1
ATOM 1481 C C . TRP A 1 181 ? 17.985 0.983 -27.512 1.00 96.50 181 TRP A C 1
ATOM 1483 O O . TRP A 1 181 ? 17.776 0.727 -28.697 1.00 96.50 181 TRP A O 1
ATOM 1493 N N . ASP A 1 182 ? 19.071 0.583 -26.853 1.00 94.75 182 ASP A N 1
ATOM 1494 C CA . ASP A 1 182 ? 20.110 -0.247 -27.472 1.00 94.75 182 ASP A CA 1
ATOM 1495 C C . ASP A 1 182 ? 19.608 -1.680 -27.734 1.00 94.75 182 ASP A C 1
ATOM 1497 O O . ASP A 1 182 ? 20.020 -2.321 -28.700 1.00 94.75 182 ASP A O 1
ATOM 1501 N N . ASP A 1 183 ? 18.677 -2.162 -26.902 1.00 96.00 183 ASP A N 1
ATOM 1502 C CA . ASP A 1 183 ? 18.011 -3.457 -27.038 1.00 96.00 183 ASP A CA 1
ATOM 1503 C C . ASP A 1 183 ? 16.479 -3.293 -27.046 1.00 96.00 183 ASP A C 1
ATOM 1505 O O . ASP A 1 183 ? 15.836 -3.035 -26.024 1.00 96.00 183 ASP A O 1
ATOM 1509 N N . LEU A 1 184 ? 15.869 -3.473 -28.222 1.00 96.25 184 LEU A N 1
ATOM 1510 C CA . LEU A 1 184 ? 14.409 -3.450 -28.374 1.00 96.25 184 LEU A CA 1
ATOM 1511 C C . LEU A 1 184 ? 13.721 -4.671 -27.737 1.00 96.25 184 LEU A C 1
ATOM 1513 O O . LEU A 1 184 ? 12.538 -4.597 -27.399 1.00 96.25 184 LEU A O 1
ATOM 1517 N N . GLY A 1 185 ? 14.435 -5.786 -27.567 1.00 97.44 185 GLY A N 1
ATOM 1518 C CA . GLY A 1 185 ? 13.949 -6.959 -26.845 1.00 97.44 185 GLY A CA 1
ATOM 1519 C C . GLY A 1 185 ? 13.757 -6.659 -25.359 1.00 97.44 185 GLY A C 1
ATOM 1520 O O . GLY A 1 185 ? 12.696 -6.977 -24.815 1.00 97.44 185 GLY A O 1
ATOM 1521 N N . GLU A 1 186 ? 14.724 -5.975 -24.736 1.00 97.19 186 GLU A N 1
ATOM 1522 C CA . GLU A 1 186 ? 14.610 -5.467 -23.360 1.00 97.19 186 GLU A CA 1
ATOM 1523 C C . GLU A 1 186 ? 13.377 -4.562 -23.224 1.00 97.19 186 GLU A C 1
ATOM 1525 O O . GLU A 1 186 ? 12.524 -4.805 -22.368 1.00 97.19 186 GLU A O 1
ATOM 1530 N N . PHE A 1 187 ? 13.230 -3.571 -24.112 1.00 98.19 187 PHE A N 1
ATOM 1531 C CA . PHE A 1 187 ? 12.075 -2.669 -24.110 1.00 98.19 187 PHE A CA 1
ATOM 1532 C C . PHE A 1 187 ? 10.744 -3.436 -24.141 1.00 98.19 187 PHE A C 1
ATOM 1534 O O . PHE A 1 187 ? 9.890 -3.223 -23.278 1.00 98.19 187 PHE A O 1
ATOM 1541 N N . HIS A 1 188 ? 10.564 -4.366 -25.085 1.00 98.12 188 HIS A N 1
ATOM 1542 C CA . HIS A 1 188 ? 9.324 -5.139 -25.189 1.00 98.12 188 HIS A CA 1
ATOM 1543 C C . HIS A 1 188 ? 9.068 -6.032 -23.968 1.00 98.12 188 HIS A C 1
ATOM 1545 O O . HIS A 1 188 ? 7.917 -6.157 -23.535 1.00 98.12 188 HIS A O 1
ATOM 1551 N N . ALA A 1 189 ? 10.111 -6.629 -23.385 1.00 98.12 189 ALA A N 1
ATOM 1552 C CA . ALA A 1 189 ? 9.982 -7.426 -22.168 1.00 98.12 189 ALA A CA 1
ATOM 1553 C C . ALA A 1 189 ? 9.497 -6.569 -20.986 1.00 98.12 189 ALA A C 1
ATOM 1555 O O . ALA A 1 189 ? 8.568 -6.957 -20.276 1.00 98.12 189 ALA A O 1
ATOM 1556 N N . LEU A 1 190 ? 10.056 -5.367 -20.821 1.00 98.19 190 LEU A N 1
ATOM 1557 C CA . LEU A 1 190 ? 9.638 -4.423 -19.782 1.00 98.19 190 LEU A CA 1
ATOM 1558 C C . LEU A 1 190 ? 8.200 -3.937 -19.995 1.00 98.19 190 LEU A C 1
ATOM 1560 O O . LEU A 1 190 ? 7.421 -3.916 -19.043 1.00 98.19 190 LEU A O 1
ATOM 1564 N N . VAL A 1 191 ? 7.823 -3.603 -21.236 1.00 97.81 191 VAL A N 1
ATOM 1565 C CA . VAL A 1 191 ? 6.439 -3.236 -21.588 1.00 97.81 191 VAL A CA 1
ATOM 1566 C C . VAL A 1 191 ? 5.472 -4.369 -21.234 1.00 97.81 191 VAL A C 1
ATOM 1568 O O . VAL A 1 191 ? 4.426 -4.125 -20.636 1.00 97.81 191 VAL A O 1
ATOM 1571 N N . THR A 1 192 ? 5.848 -5.614 -21.527 1.00 97.81 192 THR A N 1
ATOM 1572 C CA . THR A 1 192 ? 5.042 -6.801 -21.201 1.00 97.81 192 THR A CA 1
ATOM 1573 C C . THR A 1 192 ? 4.833 -6.952 -19.692 1.00 97.81 192 THR A C 1
ATOM 1575 O O . THR A 1 192 ? 3.731 -7.282 -19.260 1.00 97.81 192 THR A O 1
ATOM 1578 N N . LEU A 1 193 ? 5.854 -6.670 -18.875 1.00 97.31 193 LEU A N 1
ATOM 1579 C CA . LEU A 1 193 ? 5.751 -6.730 -17.412 1.00 97.31 193 LEU A CA 1
ATOM 1580 C C . LEU A 1 193 ? 4.821 -5.654 -16.835 1.00 97.31 193 LEU A C 1
ATOM 1582 O O . LEU A 1 193 ? 4.101 -5.922 -15.873 1.00 97.31 193 LEU A O 1
ATOM 1586 N N . VAL A 1 194 ? 4.810 -4.444 -17.407 1.00 97.38 194 VAL A N 1
ATOM 1587 C CA . VAL A 1 194 ? 3.969 -3.341 -16.907 1.00 97.38 194 VAL A CA 1
ATOM 1588 C C . VAL A 1 194 ? 2.532 -3.382 -17.431 1.00 97.38 194 VAL A C 1
ATOM 1590 O O . VAL A 1 194 ? 1.630 -2.869 -16.766 1.00 97.38 194 VAL A O 1
ATOM 1593 N N . GLN A 1 195 ? 2.298 -4.009 -18.589 1.00 97.00 195 GLN A N 1
ATOM 1594 C CA . GLN A 1 195 ? 1.008 -4.019 -19.287 1.00 97.00 195 GLN A CA 1
ATOM 1595 C C . GLN A 1 195 ? -0.190 -4.466 -18.421 1.00 97.00 195 GLN A C 1
ATOM 1597 O O . GLN A 1 195 ? -1.236 -3.817 -18.494 1.00 97.00 195 GLN A O 1
ATOM 1602 N N . PRO A 1 196 ? -0.091 -5.501 -17.560 1.00 97.31 196 PRO A N 1
ATOM 1603 C CA . PRO A 1 196 ? -1.213 -5.922 -16.714 1.00 97.31 196 PRO A CA 1
ATOM 1604 C C . PRO A 1 196 ? -1.625 -4.886 -15.659 1.00 97.31 196 PRO A C 1
ATOM 1606 O O . PRO A 1 196 ? -2.700 -4.997 -15.072 1.00 97.31 196 PRO A O 1
ATOM 1609 N N . TYR A 1 197 ? -0.766 -3.901 -15.390 1.00 96.88 197 TYR A N 1
ATOM 1610 C CA . TYR A 1 197 ? -0.922 -2.942 -14.301 1.00 96.88 197 TYR A CA 1
ATOM 1611 C C . TYR A 1 197 ? -1.294 -1.533 -14.778 1.00 96.88 197 TYR A C 1
ATOM 1613 O O . TYR A 1 197 ? -1.500 -0.650 -13.940 1.00 96.88 197 TYR A O 1
ATOM 1621 N N . LEU A 1 198 ? -1.413 -1.303 -16.089 1.00 95.00 198 LEU A N 1
ATOM 1622 C CA . LEU A 1 198 ? -1.814 -0.008 -16.644 1.00 95.00 198 LEU A CA 1
ATOM 1623 C C . LEU A 1 198 ? -3.155 0.450 -16.058 1.00 95.00 198 LEU A C 1
ATOM 1625 O O . LEU A 1 198 ? -4.082 -0.342 -15.905 1.00 95.00 198 LEU A O 1
ATOM 1629 N N . PHE A 1 199 ? -3.247 1.734 -15.707 1.00 91.62 199 PHE A N 1
ATOM 1630 C CA . PHE A 1 199 ? -4.427 2.340 -15.068 1.00 91.62 199 PHE A CA 1
ATOM 1631 C C . PHE A 1 199 ? -4.895 1.665 -13.764 1.00 91.62 199 PHE A C 1
ATOM 1633 O O . PHE A 1 199 ? -6.036 1.857 -13.340 1.00 91.62 199 PHE A O 1
ATOM 1640 N N . THR A 1 200 ? -4.030 0.895 -13.097 1.00 94.44 200 THR A N 1
ATOM 1641 C CA . THR A 1 200 ? -4.342 0.280 -11.801 1.00 94.44 200 THR A CA 1
ATOM 1642 C C . THR A 1 200 ? -3.670 1.021 -10.640 1.00 94.44 200 THR A C 1
ATOM 1644 O O . THR A 1 200 ? -2.611 1.634 -10.818 1.00 94.44 200 THR A O 1
ATOM 1647 N N . PRO A 1 201 ? -4.194 0.887 -9.406 1.00 92.69 201 PRO A N 1
ATOM 1648 C CA . PRO A 1 201 ? -3.530 1.425 -8.220 1.00 92.69 201 PRO A CA 1
ATOM 1649 C C . PRO A 1 201 ? -2.132 0.841 -7.964 1.00 92.69 201 PRO A C 1
ATOM 1651 O O . PRO A 1 201 ? -1.342 1.470 -7.267 1.00 92.69 201 PRO A O 1
ATOM 1654 N N . PHE A 1 202 ? -1.805 -0.336 -8.517 1.00 95.94 202 PHE A N 1
ATOM 1655 C CA . PHE A 1 202 ? -0.455 -0.904 -8.431 1.00 95.94 202 PHE A CA 1
ATOM 1656 C C . PHE A 1 202 ? 0.556 -0.049 -9.198 1.00 95.94 202 PHE A C 1
ATOM 1658 O O . PHE A 1 202 ? 1.625 0.238 -8.667 1.00 95.94 202 PHE A O 1
ATOM 1665 N N . MET A 1 203 ? 0.205 0.415 -10.402 1.00 95.12 203 MET A N 1
ATOM 1666 C CA . MET A 1 203 ? 1.062 1.314 -11.181 1.00 95.12 203 MET A CA 1
ATOM 1667 C C . MET A 1 203 ? 1.194 2.683 -10.510 1.00 95.12 203 MET A C 1
ATOM 1669 O O . MET A 1 203 ? 2.293 3.223 -10.424 1.00 95.12 203 MET A O 1
ATOM 1673 N N . THR A 1 204 ? 0.103 3.222 -9.959 1.00 92.62 204 THR A N 1
ATOM 1674 C CA . THR A 1 204 ? 0.155 4.469 -9.177 1.00 92.62 204 THR A CA 1
ATOM 1675 C C . THR A 1 204 ? 1.014 4.318 -7.920 1.00 92.62 204 THR A C 1
ATOM 1677 O O . THR A 1 204 ? 1.747 5.237 -7.559 1.00 92.62 204 THR A O 1
ATOM 1680 N N . LEU A 1 205 ? 0.967 3.162 -7.250 1.00 93.38 205 LEU A N 1
ATOM 1681 C CA . LEU A 1 205 ? 1.847 2.881 -6.120 1.00 93.38 205 LEU A CA 1
ATOM 1682 C C . LEU A 1 205 ? 3.308 2.740 -6.569 1.00 93.38 205 LEU A C 1
ATOM 1684 O O . LEU A 1 205 ? 4.185 3.253 -5.881 1.00 93.38 205 LEU A O 1
ATOM 1688 N N . ALA A 1 206 ? 3.585 2.092 -7.702 1.00 94.44 206 ALA A N 1
ATOM 1689 C CA . ALA A 1 206 ? 4.938 1.984 -8.249 1.00 94.44 206 ALA A CA 1
ATOM 1690 C C . ALA A 1 206 ? 5.518 3.366 -8.600 1.00 94.44 206 ALA A C 1
ATOM 1692 O O . ALA A 1 206 ? 6.632 3.689 -8.182 1.00 94.44 206 ALA A O 1
ATOM 1693 N N . GLU A 1 207 ? 4.729 4.217 -9.265 1.00 92.81 207 GLU A N 1
ATOM 1694 C CA . GLU A 1 207 ? 5.071 5.623 -9.497 1.00 92.81 207 GLU A CA 1
ATOM 1695 C C . GLU A 1 207 ? 5.319 6.351 -8.181 1.00 92.81 207 GLU A C 1
ATOM 1697 O O . GLU A 1 207 ? 6.332 7.031 -8.048 1.00 92.81 207 GLU A O 1
ATOM 1702 N N . PHE A 1 208 ? 4.433 6.192 -7.193 1.00 90.44 208 PHE A N 1
ATOM 1703 C CA . PHE A 1 208 ? 4.625 6.785 -5.880 1.00 90.44 208 PHE A CA 1
ATOM 1704 C C . PHE A 1 208 ? 5.966 6.326 -5.302 1.00 90.44 208 PHE A C 1
ATOM 1706 O O . PHE A 1 208 ? 6.812 7.163 -5.030 1.00 90.44 208 PHE A O 1
ATOM 1713 N N . ILE A 1 209 ? 6.207 5.035 -5.125 1.00 89.62 209 ILE A N 1
ATOM 1714 C CA . ILE A 1 209 ? 7.435 4.528 -4.499 1.00 89.62 209 ILE A CA 1
ATOM 1715 C C . ILE A 1 209 ? 8.693 5.092 -5.171 1.00 89.62 209 ILE A C 1
ATOM 1717 O O . ILE A 1 209 ? 9.661 5.404 -4.479 1.00 89.62 209 ILE A O 1
ATOM 1721 N N . TRP A 1 210 ? 8.655 5.271 -6.492 1.00 81.06 210 TRP A N 1
ATOM 1722 C CA . TRP A 1 210 ? 9.818 5.683 -7.261 1.00 81.06 210 TRP A CA 1
ATOM 1723 C C . TRP A 1 210 ? 9.929 7.190 -7.551 1.00 81.06 210 TRP A C 1
ATOM 1725 O O . TRP A 1 210 ? 11.010 7.690 -7.867 1.00 81.06 210 TRP A O 1
ATOM 1735 N N . SER A 1 211 ? 8.843 7.959 -7.455 1.00 74.94 211 SER A N 1
ATOM 1736 C CA . SER A 1 211 ? 8.861 9.399 -7.720 1.00 74.94 211 SER A CA 1
ATOM 1737 C C . SER A 1 211 ? 9.902 10.070 -6.816 1.00 74.94 211 SER A C 1
ATOM 1739 O O . SER A 1 211 ? 9.772 9.999 -5.588 1.00 74.94 211 SER A O 1
ATOM 1741 N N . LYS A 1 212 ? 10.916 10.729 -7.404 1.00 58.84 212 LYS A N 1
ATOM 1742 C CA . LYS A 1 212 ? 11.863 11.566 -6.648 1.00 58.84 212 LYS A CA 1
ATOM 1743 C C . LYS A 1 212 ? 11.065 12.520 -5.760 1.00 58.84 212 LYS A C 1
ATOM 1745 O O . LYS A 1 212 ? 10.047 13.044 -6.204 1.00 58.84 212 LYS A O 1
ATOM 1750 N N . ASN A 1 213 ? 11.530 12.726 -4.526 1.00 46.78 213 ASN A N 1
ATOM 1751 C CA . ASN A 1 213 ? 10.939 13.677 -3.588 1.00 46.78 213 ASN A CA 1
ATOM 1752 C C . ASN A 1 213 ? 10.572 14.974 -4.325 1.00 46.78 213 ASN A C 1
ATOM 1754 O O . ASN A 1 213 ? 11.460 15.718 -4.736 1.00 46.78 213 ASN A O 1
ATOM 1758 N N . HIS A 1 214 ? 9.279 15.280 -4.444 1.00 35.41 214 HIS A N 1
ATOM 1759 C CA . HIS A 1 214 ? 8.849 16.669 -4.548 1.00 35.41 214 HIS A CA 1
ATOM 1760 C C . HIS A 1 214 ? 9.046 17.293 -3.163 1.00 35.41 214 HIS A C 1
ATOM 1762 O O . HIS A 1 214 ? 8.102 17.491 -2.407 1.00 35.41 214 HIS A O 1
ATOM 1768 N N . ALA A 1 215 ? 10.312 17.493 -2.801 1.00 29.09 215 ALA A N 1
ATOM 1769 C CA . ALA A 1 215 ? 10.711 18.486 -1.828 1.00 29.09 215 ALA A CA 1
ATOM 1770 C C . ALA A 1 215 ? 10.908 19.778 -2.626 1.00 29.09 215 ALA A C 1
ATOM 1772 O O . ALA A 1 215 ? 11.981 20.031 -3.171 1.00 29.09 215 ALA A O 1
ATOM 1773 N N . THR A 1 216 ? 9.816 20.516 -2.778 1.00 28.17 216 THR A N 1
ATOM 1774 C CA . THR A 1 216 ? 9.845 21.970 -2.948 1.00 28.17 216 THR A CA 1
ATOM 1775 C C . THR A 1 216 ? 9.357 22.570 -1.652 1.00 28.17 216 THR A C 1
ATOM 1777 O O . THR A 1 216 ? 8.263 22.130 -1.224 1.00 28.17 216 THR A O 1
#

pLDDT: mean 87.84, std 12.22, range [28.17, 98.19]